Protein AF-A0A7S1JR99-F1 (afdb_monomer_lite)

Secondary structure (DSSP, 8-state):
-HIIIIITTS--EEEEEEEEEPPPP--TT---GGG-SPEEE--GGGG-------------TT-HHHHTTEEEEEEEEEEESSHHHHHH--HHHHHHHHHHHHHTTPPTT----S--SS----------SS-EEEE-TTTS-TTTTSEEEEEEEEETTTTEEEEEEE------BSPPEEEEEEEHHHHS-HHHHHHHHHHHHHTHHHHHHTEEEEE--SS---SS--S-EEEEE-----SSS--THHHHHHHHHHHHHT-TT-EEEEEEE--HHHHHH-TTSSS-------EEEEEEPPPGGG-BPPP---S--SS----------S----PPP----------------PPP----

Sequence (356 aa):
AQKLDRMKLTTPRVPIVATMERPAPHSPASKDASRTSGQLRLTRSSFTHTSSTGEGGVATNDESGSSLLHEEWRGTLINVNTLEEFRSFDRKQLTDTVAAAIANGGAEGAAESDDYSSRRAAGDTAGGGGVRVRGLREMAPCGAGRVLVMLTFIDLKKYRVYYSIAFPVISPNPSYQHIDHQHLDQAMTAQDISAMMRQLKADHTTLKDGLFDVHVGGGNAGGAADGPWLGYVDSSTSAEAMGWGLRNVLFLLASKRRLYGRTIRILAFRDLRKVITHQADNEYRPSYQSSVYTVRFPPADAFTLPPPLSHDSRNGSSSARATCLGGWVRWPVADGHGQAPGHQQHKSTTVQQVNL

Radius of gyration: 22.36 Å; chains: 1; bounding box: 67×49×61 Å

InterPro domains:
  IPR032197 Ubiquitin-like modifier-activating enzyme Atg7, N-terminal [PF16420] (2-114)
  IPR032197 Ubiquitin-like modifier-activating enzyme Atg7, N-terminal [PF16420] (149-329)
  IPR042522 Ubiquitin-like modifier-activating enzyme Atg7, N-terminal, subdomain 1 [G3DSA:3.40.140.70] (1-121)
  IPR042522 Ubiquitin-like modifier-activating enzyme Atg7, N-terminal, subdomain 1 [G3DSA:3.40.140.70] (146-197)
  IPR042523 Ubiquitin-like modifier-activating enzyme Atg7, N-terminal, subdomain 2 [G3DSA:3.40.140.100] (219-281)

Foldseek 3Di:
DCCVPPVPQHFDKAKFKWKWAFQDQDPVPDPCPQRLAIDTDDDPVRRDPPPPPDDDDPDDPPCLLVVLRIAIAIEIETEHADPVCLVPPPPQLVLLVQLVCLLVLHRVNPDPDDDPPPDPDDDPPPDDQAKDKFAPPVQHPQHSLRYKYKYWYQDPVQRDIFMFMFRFFFAAVVGKDWDDKDFPVVVDPPVRVVVVLQNCLVPVVSSNSQWMWMDRGDDDPPDDAPGTAIEGAASDSDLGDGHRSVRSSVSSCCVPVVQAQHKHKYKHQSCSVCSSVVPPPDPDPDRGSIMITIIGHHHPVRGDRQPSDDDDDPDDDDDTGSDRPQDSDDDDDPPPDDDDDDDDDDDPDDDRDDPD

Structure (mmCIF, N/CA/C/O backbone):
data_AF-A0A7S1JR99-F1
#
_entry.id   AF-A0A7S1JR99-F1
#
loop_
_atom_site.group_PDB
_atom_site.id
_atom_site.type_symbol
_atom_site.label_atom_id
_atom_site.label_alt_id
_atom_site.label_comp_id
_atom_site.label_asym_id
_atom_site.label_entity_id
_atom_site.label_seq_id
_atom_site.pdbx_PDB_ins_code
_atom_site.Cartn_x
_atom_site.Cartn_y
_atom_site.Cartn_z
_atom_site.occupancy
_atom_site.B_iso_or_equiv
_atom_site.auth_seq_id
_atom_site.auth_comp_id
_atom_site.auth_asym_id
_atom_site.auth_atom_id
_atom_site.pdbx_PDB_model_num
ATOM 1 N N . ALA A 1 1 ? -24.283 -7.089 17.409 1.00 75.06 1 ALA A N 1
ATOM 2 C CA . ALA A 1 1 ? -23.960 -8.524 17.506 1.00 75.06 1 ALA A CA 1
ATOM 3 C C . ALA A 1 1 ? -22.564 -8.701 18.091 1.00 75.06 1 ALA A C 1
ATOM 5 O O . ALA A 1 1 ? -22.461 -8.625 19.301 1.00 75.06 1 ALA A O 1
ATOM 6 N N . GLN A 1 2 ? -21.480 -8.739 17.299 1.00 82.06 2 GLN A N 1
ATOM 7 C CA . GLN A 1 2 ? -20.135 -9.076 17.812 1.00 82.06 2 GLN A CA 1
ATOM 8 C C . GLN A 1 2 ? -19.684 -8.306 19.067 1.00 82.06 2 GLN A C 1
ATOM 10 O O . GLN A 1 2 ? -19.111 -8.915 19.964 1.00 82.06 2 GLN A O 1
ATOM 15 N N . LYS A 1 3 ? -19.965 -6.998 19.175 1.00 82.50 3 LYS A N 1
ATOM 16 C CA . LYS A 1 3 ? -19.643 -6.237 20.395 1.00 82.50 3 LYS A CA 1
ATOM 17 C C . LYS A 1 3 ? -20.370 -6.765 21.642 1.00 82.50 3 LYS A C 1
ATOM 19 O O . LYS A 1 3 ? -19.743 -6.929 22.680 1.00 82.50 3 LYS A O 1
ATOM 24 N N . LEU A 1 4 ? -21.665 -7.049 21.512 1.00 85.00 4 LEU A N 1
ATOM 25 C CA . LEU A 1 4 ? -22.510 -7.585 22.584 1.00 85.00 4 LEU A CA 1
ATOM 26 C C . LEU A 1 4 ? -22.133 -9.031 22.928 1.00 85.00 4 LEU A C 1
ATOM 28 O O . LEU A 1 4 ? -22.065 -9.381 24.100 1.00 85.00 4 LEU A O 1
ATOM 32 N N . ASP A 1 5 ? -21.840 -9.839 21.909 1.00 82.25 5 ASP A N 1
ATOM 33 C CA . ASP A 1 5 ? -21.660 -11.283 22.077 1.00 82.25 5 ASP A CA 1
ATOM 34 C C . ASP A 1 5 ? -20.224 -11.649 22.482 1.00 82.25 5 ASP A C 1
ATOM 36 O O . ASP A 1 5 ? -20.001 -12.549 23.291 1.00 82.25 5 ASP A O 1
ATOM 40 N N . ARG A 1 6 ? -19.229 -10.966 21.898 1.00 72.00 6 ARG A N 1
ATOM 41 C CA . ARG A 1 6 ? -17.814 -11.375 21.942 1.00 72.00 6 ARG A CA 1
ATOM 42 C C . ARG A 1 6 ? -16.882 -10.345 22.563 1.00 72.00 6 ARG A C 1
ATOM 44 O O . ARG A 1 6 ? -15.926 -10.745 23.214 1.00 72.00 6 ARG A O 1
ATOM 51 N N . MET A 1 7 ? -17.120 -9.046 22.367 1.00 69.06 7 MET A N 1
ATOM 52 C CA . MET A 1 7 ? -16.134 -8.036 22.781 1.00 69.06 7 MET A CA 1
ATOM 53 C C . MET A 1 7 ? -16.218 -7.656 24.268 1.00 69.06 7 MET A C 1
ATOM 55 O O . MET A 1 7 ? -15.222 -7.176 24.801 1.00 69.06 7 MET A O 1
ATOM 59 N N . LYS A 1 8 ? -17.339 -7.960 24.947 1.00 77.25 8 LYS A N 1
ATOM 60 C CA . LYS A 1 8 ? -17.568 -7.778 26.401 1.00 77.25 8 LYS A CA 1
ATOM 61 C C . LYS A 1 8 ? -16.952 -6.464 26.943 1.00 77.25 8 LYS A C 1
ATOM 63 O O . LYS A 1 8 ? -16.985 -5.451 26.258 1.00 77.25 8 LYS A O 1
ATOM 68 N N . LEU A 1 9 ? -16.462 -6.460 28.189 1.00 76.75 9 LEU A N 1
ATOM 69 C CA . LEU A 1 9 ? -15.793 -5.316 28.837 1.00 76.75 9 LEU A CA 1
ATOM 70 C C . LEU A 1 9 ? -14.286 -5.251 28.549 1.00 76.75 9 LEU A C 1
ATOM 72 O O . LEU A 1 9 ? -13.604 -4.341 29.011 1.00 76.75 9 LEU A O 1
ATOM 76 N N . THR A 1 10 ? -13.748 -6.217 27.809 1.00 80.31 10 THR A N 1
ATOM 77 C CA . THR A 1 10 ? -12.364 -6.159 27.335 1.00 80.31 10 THR A CA 1
ATOM 78 C C . THR A 1 10 ? -12.258 -5.191 26.156 1.00 80.31 10 THR A C 1
ATOM 80 O O . THR A 1 10 ? -13.255 -4.921 25.488 1.00 80.31 10 THR A O 1
ATOM 83 N N . THR A 1 11 ? -11.058 -4.690 25.876 1.00 80.88 11 THR A N 1
ATOM 84 C CA . THR A 1 11 ? -10.743 -3.928 24.655 1.00 80.88 11 THR A CA 1
ATOM 85 C C . THR A 1 11 ? -10.031 -4.882 23.683 1.00 80.88 11 THR A C 1
ATOM 87 O O . THR A 1 11 ? -8.801 -4.868 23.603 1.00 80.88 11 THR A O 1
ATOM 90 N N . PRO A 1 12 ? -10.747 -5.818 23.018 1.00 84.12 12 PRO A N 1
ATOM 91 C CA . PRO A 1 12 ? -10.100 -6.837 22.207 1.00 84.12 12 PRO A CA 1
ATOM 92 C C . PRO A 1 12 ? -9.510 -6.230 20.935 1.00 84.12 12 PRO A C 1
ATOM 94 O O . PRO A 1 12 ? -10.086 -5.326 20.323 1.00 84.12 12 PRO A O 1
ATOM 97 N N . ARG A 1 13 ? -8.385 -6.807 20.509 1.00 89.62 13 ARG A N 1
ATOM 98 C CA . ARG A 1 13 ? -7.868 -6.687 19.147 1.00 89.62 13 ARG A CA 1
ATOM 99 C C . ARG A 1 13 ? -8.570 -7.723 18.279 1.00 89.62 13 ARG A C 1
ATOM 101 O O . ARG A 1 13 ? -8.517 -8.914 18.573 1.00 89.62 13 ARG A O 1
ATOM 108 N N . VAL A 1 14 ? -9.248 -7.269 17.236 1.00 90.31 14 VAL A N 1
ATOM 109 C CA . VAL A 1 14 ? -10.033 -8.105 16.328 1.00 90.31 14 VAL A CA 1
ATOM 110 C C . VAL A 1 14 ? -9.417 -7.992 14.939 1.00 90.31 14 VAL A C 1
ATOM 112 O O . VAL A 1 14 ? -9.370 -6.881 14.413 1.00 90.31 14 VAL A O 1
ATOM 115 N N . PRO A 1 15 ? -8.934 -9.086 14.331 1.00 91.31 15 PRO A N 1
ATOM 116 C CA . PRO A 1 15 ? -8.446 -9.025 12.962 1.00 91.31 15 PRO A CA 1
ATOM 117 C C . PRO A 1 15 ? -9.597 -8.650 12.024 1.00 91.31 15 PRO A C 1
ATOM 119 O O . PRO A 1 15 ? -10.741 -9.070 12.228 1.00 91.31 15 PRO A O 1
ATOM 122 N N . ILE A 1 16 ? -9.297 -7.826 11.026 1.00 92.25 16 ILE A N 1
ATOM 123 C CA . ILE A 1 16 ? -10.240 -7.400 9.995 1.00 92.25 16 ILE A CA 1
ATOM 124 C C . ILE A 1 16 ? -9.587 -7.432 8.614 1.00 92.25 16 ILE A C 1
ATOM 126 O O . ILE A 1 16 ? -8.382 -7.215 8.471 1.00 92.25 16 ILE A O 1
ATOM 130 N N . VAL A 1 17 ? -10.406 -7.654 7.584 1.00 92.25 17 VAL A N 1
ATOM 131 C CA . VAL A 1 17 ? -9.998 -7.548 6.175 1.00 92.25 17 VAL A CA 1
ATOM 132 C C . VAL A 1 17 ? -10.870 -6.514 5.479 1.00 92.25 17 VAL A C 1
ATOM 134 O O . VAL A 1 17 ? -12.067 -6.718 5.274 1.00 92.25 17 VAL A O 1
ATOM 137 N N . ALA A 1 18 ? -10.283 -5.382 5.119 1.00 91.44 18 ALA A N 1
ATOM 138 C CA . ALA A 1 18 ? -10.928 -4.406 4.257 1.00 91.44 18 ALA A CA 1
ATOM 139 C C . ALA A 1 18 ? -10.642 -4.724 2.790 1.00 91.44 18 ALA A C 1
ATOM 141 O O . ALA A 1 18 ? -9.639 -5.345 2.447 1.00 91.44 18 ALA A O 1
ATOM 142 N N . THR A 1 19 ? -11.519 -4.252 1.917 1.00 91.00 19 THR A N 1
ATOM 143 C CA . THR A 1 19 ? -11.308 -4.304 0.468 1.00 91.00 19 THR A CA 1
ATOM 144 C C . THR A 1 19 ? -11.172 -2.883 -0.032 1.00 91.00 19 THR A C 1
ATOM 146 O O . THR A 1 19 ? -11.998 -2.043 0.303 1.00 91.00 19 THR A O 1
ATOM 149 N N . MET A 1 20 ? -10.137 -2.577 -0.796 1.00 87.56 20 MET A N 1
ATOM 150 C CA . MET A 1 20 ? -9.992 -1.288 -1.447 1.00 87.56 20 MET A CA 1
ATOM 151 C C . MET A 1 20 ? -10.305 -1.451 -2.924 1.00 87.56 20 MET A C 1
ATOM 153 O O . MET A 1 20 ? -9.653 -2.226 -3.624 1.00 87.56 20 MET A O 1
ATOM 157 N N . GLU A 1 21 ? -11.326 -0.740 -3.390 1.00 85.75 21 GLU A N 1
ATOM 158 C CA . GLU A 1 21 ? -11.618 -0.684 -4.816 1.00 85.75 21 GLU A CA 1
ATOM 159 C C . GLU A 1 21 ? -10.645 0.286 -5.477 1.00 85.75 21 GLU A C 1
ATOM 161 O O . GLU A 1 21 ? -10.506 1.439 -5.054 1.00 85.75 21 GLU A O 1
ATOM 166 N N . ARG A 1 22 ? -9.971 -0.180 -6.528 1.00 77.81 22 ARG A N 1
ATOM 167 C CA . ARG A 1 22 ? -9.072 0.669 -7.299 1.00 77.81 22 ARG A CA 1
ATOM 168 C C . ARG A 1 22 ? -9.885 1.603 -8.196 1.00 77.81 22 ARG A C 1
ATOM 170 O O . ARG A 1 22 ? -10.783 1.140 -8.917 1.00 77.81 22 ARG A O 1
ATOM 177 N N . PRO A 1 23 ? -9.563 2.903 -8.198 1.00 68.50 23 PRO A N 1
ATOM 178 C CA . PRO A 1 23 ? -10.335 3.881 -8.938 1.00 68.50 23 PRO A CA 1
ATOM 179 C C . PRO A 1 23 ? -10.312 3.556 -10.425 1.00 68.50 23 PRO A C 1
ATOM 181 O O . PRO A 1 23 ? -9.353 2.999 -10.967 1.00 68.50 23 PRO A O 1
ATOM 184 N N . ALA A 1 24 ? -11.412 3.886 -11.092 1.00 67.38 24 ALA A N 1
ATOM 185 C CA . ALA A 1 24 ? -11.420 3.876 -12.539 1.00 67.38 24 ALA A CA 1
ATOM 186 C C . ALA A 1 24 ? -10.428 4.924 -13.047 1.00 67.38 24 ALA A C 1
ATOM 188 O O . ALA A 1 24 ? -10.372 6.014 -12.467 1.00 67.38 24 ALA A O 1
ATOM 189 N N . PRO A 1 25 ? -9.679 4.642 -14.129 1.00 62.88 25 PRO A N 1
ATOM 190 C CA . PRO A 1 25 ? -8.955 5.694 -14.808 1.00 62.88 25 PRO A CA 1
ATOM 191 C C . PRO A 1 25 ? -9.953 6.803 -15.129 1.00 62.88 25 PRO A C 1
ATOM 193 O O . PRO A 1 25 ? -11.077 6.520 -15.558 1.00 62.88 25 PRO A O 1
ATOM 196 N N . HIS A 1 26 ? -9.578 8.049 -14.840 1.00 62.47 26 HIS A N 1
ATOM 197 C CA . HIS A 1 26 ? -10.451 9.186 -15.079 1.00 62.47 26 HIS A CA 1
ATOM 198 C C . HIS A 1 26 ? -10.883 9.168 -16.539 1.00 62.47 26 HIS A C 1
ATOM 200 O O . HIS A 1 26 ? -10.057 9.303 -17.441 1.00 62.47 26 HIS A O 1
ATOM 206 N N . SER A 1 27 ? -12.184 8.995 -16.769 1.00 56.25 27 SER A N 1
ATOM 207 C CA . SER A 1 27 ? -12.745 9.422 -18.036 1.00 56.25 27 SER A CA 1
ATOM 208 C C . SER A 1 27 ? -12.662 10.947 -18.024 1.00 56.25 27 SER A C 1
ATOM 210 O O . SER A 1 27 ? -13.251 11.556 -17.124 1.00 56.25 27 SER A O 1
ATOM 212 N N . PRO A 1 28 ? -11.961 11.584 -18.977 1.00 55.94 28 PRO A N 1
ATOM 213 C CA . PRO A 1 28 ? -11.869 13.043 -19.041 1.00 55.94 28 PRO A CA 1
ATOM 214 C C . PRO A 1 28 ? -13.247 13.723 -19.165 1.00 55.94 28 PRO A C 1
ATOM 216 O O . PRO A 1 28 ? -13.360 14.926 -18.958 1.00 55.94 28 PRO A O 1
ATOM 219 N N . ALA A 1 29 ? -14.309 12.960 -19.454 1.00 53.38 29 ALA A N 1
ATOM 220 C CA . ALA A 1 29 ? -15.687 13.436 -19.524 1.00 53.38 29 ALA A CA 1
ATOM 221 C C . ALA A 1 29 ? -16.411 13.537 -18.161 1.00 53.38 29 ALA A C 1
ATOM 223 O O . ALA A 1 29 ? -17.489 14.127 -18.089 1.00 53.38 29 ALA A O 1
ATOM 224 N N . SER A 1 30 ? -15.864 12.975 -17.077 1.00 54.59 30 SER A N 1
ATOM 225 C CA . SER A 1 30 ? -16.506 13.007 -15.756 1.00 54.59 30 SER A CA 1
ATOM 226 C C . SER A 1 30 ? -16.143 14.287 -15.005 1.00 54.59 30 SER A C 1
ATOM 228 O O . SER A 1 30 ? -15.060 14.389 -14.436 1.00 54.59 30 SER A O 1
ATOM 230 N N . LYS A 1 31 ? -17.073 15.249 -14.947 1.00 57.81 31 LYS A N 1
ATOM 231 C CA . LYS A 1 31 ? -16.938 16.470 -14.126 1.00 57.81 31 LYS A CA 1
ATOM 232 C C . LYS A 1 31 ? -16.938 16.199 -12.611 1.00 57.81 31 LYS A C 1
ATOM 234 O O . LYS A 1 31 ? -16.586 17.090 -11.841 1.00 57.81 31 LYS A O 1
ATOM 239 N N . ASP A 1 32 ? -17.272 14.981 -12.181 1.00 55.03 32 ASP A N 1
ATOM 240 C CA . ASP A 1 32 ? -17.221 14.575 -10.775 1.00 55.03 32 ASP A CA 1
ATOM 241 C C . ASP A 1 32 ? -15.792 14.192 -10.363 1.00 55.03 32 ASP A C 1
ATOM 243 O O . ASP A 1 32 ? -15.418 13.019 -10.293 1.00 55.03 32 ASP A O 1
ATOM 247 N N . ALA A 1 33 ? -14.987 15.207 -10.042 1.00 52.03 33 ALA A N 1
ATOM 248 C CA . ALA A 1 33 ? -13.646 15.064 -9.467 1.00 52.03 33 ALA A CA 1
ATOM 249 C C . ALA A 1 33 ? -13.637 14.457 -8.039 1.00 52.03 33 ALA A C 1
ATOM 251 O O . ALA A 1 33 ? -12.582 14.326 -7.423 1.00 52.03 33 ALA A O 1
ATOM 252 N N . SER A 1 34 ? -14.798 14.072 -7.497 1.00 52.78 34 SER A N 1
ATOM 253 C CA . SER A 1 34 ? -14.965 13.503 -6.150 1.00 52.78 34 SER A CA 1
ATOM 254 C C . SER A 1 34 ? -14.907 11.967 -6.094 1.00 52.78 34 SER A C 1
ATOM 256 O O . SER A 1 34 ? -15.109 11.357 -5.046 1.00 52.78 34 SER A O 1
ATOM 258 N N . ARG A 1 35 ? -14.650 11.285 -7.217 1.00 53.56 35 ARG A N 1
ATOM 259 C CA . ARG A 1 35 ? -14.480 9.813 -7.245 1.00 53.56 35 ARG A CA 1
ATOM 260 C C . ARG A 1 35 ? -13.081 9.402 -7.681 1.00 53.56 35 ARG A C 1
ATOM 262 O O . ARG A 1 35 ? -12.896 8.346 -8.281 1.00 53.56 35 ARG A O 1
ATOM 269 N N . THR A 1 36 ? -12.103 10.263 -7.423 1.00 58.81 36 THR A N 1
ATOM 270 C CA . THR A 1 36 ? -10.751 10.092 -7.945 1.00 58.81 36 THR A CA 1
ATOM 271 C C . THR A 1 36 ? -9.835 9.266 -7.061 1.00 58.81 36 THR A C 1
ATOM 273 O O . THR A 1 36 ? -8.773 8.917 -7.551 1.00 58.81 36 THR A O 1
ATOM 276 N N . SER A 1 37 ? -10.219 8.922 -5.824 1.00 64.56 37 SER A N 1
ATOM 277 C CA . SER A 1 37 ? -9.435 8.077 -4.909 1.00 64.56 37 SER A CA 1
ATOM 278 C C . SER A 1 37 ? -10.028 6.671 -4.762 1.00 64.56 37 SER A C 1
ATOM 280 O O . SER A 1 37 ? -11.244 6.476 -4.855 1.00 64.56 37 SER A O 1
ATOM 282 N N . GLY A 1 38 ? -9.163 5.675 -4.543 1.00 73.69 38 GLY A N 1
ATOM 283 C CA . GLY A 1 38 ? -9.602 4.322 -4.205 1.00 73.69 38 GLY A CA 1
ATOM 284 C C . GLY A 1 38 ? -10.392 4.333 -2.897 1.00 73.69 38 GLY A C 1
ATOM 285 O O . GLY A 1 38 ? -10.045 5.058 -1.966 1.00 73.69 38 GLY A O 1
ATOM 286 N N . GLN A 1 39 ? -11.477 3.562 -2.822 1.00 83.00 39 GLN A N 1
ATOM 287 C CA . GLN A 1 39 ? -12.327 3.535 -1.630 1.00 83.00 39 GLN A CA 1
ATOM 288 C C . GLN A 1 39 ? -12.033 2.297 -0.797 1.00 83.00 39 GLN A C 1
ATOM 290 O O . GLN A 1 39 ? -12.269 1.173 -1.241 1.00 83.00 39 GLN A O 1
ATOM 295 N N . LEU A 1 40 ? -11.568 2.508 0.435 1.00 86.69 40 LEU A N 1
ATOM 296 C CA . LEU A 1 40 ? -11.490 1.451 1.434 1.00 86.69 40 LEU A CA 1
ATOM 297 C C . LEU A 1 40 ? -12.907 1.108 1.920 1.00 86.69 40 LEU A C 1
ATOM 299 O O . LEU A 1 40 ? -13.605 1.939 2.500 1.00 86.69 40 LEU A O 1
ATOM 303 N N . ARG A 1 41 ? -13.328 -0.133 1.697 1.00 90.81 41 ARG A N 1
ATOM 304 C CA . ARG A 1 41 ? -14.636 -0.670 2.063 1.00 90.81 41 ARG A CA 1
ATOM 305 C C . ARG A 1 41 ? -14.481 -1.714 3.158 1.00 90.81 41 ARG A C 1
ATOM 307 O O . ARG A 1 41 ? -13.832 -2.748 2.982 1.00 90.81 41 ARG A O 1
ATOM 314 N N . LEU A 1 42 ? -15.144 -1.443 4.275 1.00 89.50 42 LEU A N 1
ATOM 315 C CA . LEU A 1 42 ? -15.400 -2.398 5.343 1.00 89.50 42 LEU A CA 1
ATOM 316 C C . LEU A 1 42 ? -16.863 -2.825 5.246 1.00 89.50 42 LEU A C 1
ATOM 318 O O . LEU A 1 42 ? -17.762 -1.985 5.265 1.00 89.50 42 LEU A O 1
ATOM 322 N N . THR A 1 43 ? -17.107 -4.124 5.124 1.00 90.94 43 THR A N 1
ATOM 323 C CA . THR A 1 43 ? -18.463 -4.689 5.080 1.00 90.94 43 THR A CA 1
ATOM 324 C C . THR A 1 43 ? -18.634 -5.714 6.195 1.00 90.94 43 THR A C 1
ATOM 326 O O . THR A 1 43 ? -17.730 -5.923 6.998 1.00 90.94 43 THR A O 1
ATOM 329 N N . ARG A 1 44 ? -19.785 -6.390 6.267 1.00 89.31 44 ARG A N 1
ATOM 330 C CA . ARG A 1 44 ? -19.995 -7.462 7.248 1.00 89.31 44 ARG A CA 1
ATOM 331 C C . ARG A 1 44 ? -18.933 -8.567 7.143 1.00 89.31 44 ARG A C 1
ATOM 333 O O . ARG A 1 44 ? -18.517 -9.070 8.183 1.00 89.31 44 ARG A O 1
ATOM 340 N N . SER A 1 45 ? -18.484 -8.910 5.931 1.00 89.62 45 SER A N 1
ATOM 341 C CA . SER A 1 45 ? -17.470 -9.954 5.725 1.00 89.62 45 SER A CA 1
ATOM 342 C C . SER A 1 45 ? -16.092 -9.558 6.258 1.00 89.62 45 SER A C 1
ATOM 344 O O . SER A 1 45 ? -15.316 -10.427 6.644 1.00 89.62 45 SER A O 1
ATOM 346 N N . SER A 1 46 ? -15.819 -8.255 6.395 1.00 91.25 46 SER A N 1
ATOM 347 C CA . SER A 1 46 ? -14.559 -7.742 6.944 1.00 91.25 46 SER A CA 1
ATOM 348 C C . SER A 1 46 ? -14.301 -8.148 8.393 1.00 91.25 46 SER A C 1
ATOM 350 O O . SER A 1 46 ? -13.166 -8.062 8.844 1.00 91.25 46 SER A O 1
ATOM 352 N N . PHE A 1 47 ? -15.337 -8.574 9.120 1.00 88.31 47 PHE A N 1
ATOM 353 C CA . PHE A 1 47 ? -15.282 -8.921 10.545 1.00 88.31 47 PHE A CA 1
ATOM 354 C C . PHE A 1 47 ? -15.509 -10.411 10.808 1.00 88.31 47 PHE A C 1
ATOM 356 O O . PHE A 1 47 ? -15.524 -10.849 11.961 1.00 88.31 47 PHE A O 1
ATOM 363 N N . THR A 1 48 ? -15.761 -11.200 9.767 1.00 82.31 48 THR A N 1
ATOM 364 C CA . THR A 1 48 ? -16.004 -12.636 9.882 1.00 82.31 48 THR A CA 1
ATOM 365 C C . THR A 1 48 ? -14.754 -13.378 9.448 1.00 82.31 48 THR A C 1
ATOM 367 O O . THR A 1 48 ? -14.692 -13.915 8.349 1.00 82.31 48 THR A O 1
ATOM 370 N N . HIS A 1 49 ? -13.754 -13.439 10.326 1.00 64.81 49 HIS A N 1
ATOM 371 C CA . HIS A 1 49 ? -12.742 -14.484 10.223 1.00 64.81 49 HIS A CA 1
ATOM 372 C C . HIS A 1 49 ? -13.371 -15.788 10.711 1.00 64.81 49 HIS A C 1
ATOM 374 O O . HIS A 1 49 ? -13.203 -16.190 11.859 1.00 64.81 49 HIS A O 1
ATOM 380 N N . THR A 1 50 ? -14.169 -16.433 9.864 1.00 46.69 50 THR A N 1
ATOM 381 C CA . THR A 1 50 ? -14.306 -17.879 9.984 1.00 46.69 50 THR A CA 1
ATOM 382 C C . THR A 1 50 ? -13.059 -18.448 9.342 1.00 46.69 50 THR A C 1
ATOM 384 O O . THR A 1 50 ? -12.881 -18.364 8.130 1.00 46.69 50 THR A O 1
ATOM 387 N N . SER A 1 51 ? -12.167 -18.980 10.168 1.00 45.03 51 SER A N 1
ATOM 388 C CA . SER A 1 51 ? -11.128 -19.924 9.772 1.00 45.03 51 SER A CA 1
ATOM 389 C C . SER A 1 51 ? -11.784 -21.199 9.225 1.00 45.03 51 SER A C 1
ATOM 391 O O . SER A 1 51 ? -11.675 -22.264 9.818 1.00 45.03 51 SER A O 1
ATOM 393 N N . SER A 1 52 ? -12.548 -21.091 8.138 1.00 42.06 52 SER A N 1
ATOM 394 C CA . SER A 1 52 ? -12.966 -22.238 7.344 1.00 42.06 52 SER A CA 1
ATOM 395 C C . SER A 1 52 ? -11.834 -22.534 6.370 1.00 42.06 52 SER A C 1
ATOM 397 O O . SER A 1 52 ? -11.908 -22.254 5.173 1.00 42.06 52 SER A O 1
ATOM 399 N N . THR A 1 53 ? -10.736 -23.041 6.917 1.00 43.56 53 THR A N 1
ATOM 400 C CA . THR A 1 53 ? -9.826 -23.907 6.182 1.00 43.56 53 THR A CA 1
ATOM 401 C C . THR A 1 53 ? -10.644 -25.129 5.772 1.00 43.56 53 THR A C 1
ATOM 403 O O . THR A 1 53 ? -10.938 -25.982 6.597 1.00 43.56 53 THR A O 1
ATOM 406 N N . GLY A 1 54 ? -11.063 -25.171 4.507 1.00 44.53 54 GLY A N 1
ATOM 407 C CA . GLY A 1 54 ? -11.662 -26.350 3.886 1.00 44.53 54 GLY A CA 1
ATOM 408 C C . GLY A 1 54 ? -13.153 -26.542 4.158 1.00 44.53 54 GLY A C 1
ATOM 409 O O . GLY A 1 54 ? -13.534 -27.074 5.185 1.00 44.53 54 GLY A O 1
ATOM 410 N N . GLU A 1 55 ? -13.983 -26.168 3.184 1.00 35.88 55 GLU A N 1
ATOM 411 C CA . GLU A 1 55 ? -14.995 -27.073 2.618 1.00 35.88 55 GLU A CA 1
ATOM 412 C C . GLU A 1 55 ? -15.595 -26.442 1.347 1.00 35.88 55 GLU A C 1
ATOM 414 O O . GLU A 1 55 ? -16.457 -25.571 1.388 1.00 35.88 55 GLU A O 1
ATOM 419 N N . GLY A 1 56 ? -15.058 -26.850 0.193 1.00 38.34 56 GLY A N 1
ATOM 420 C CA . GLY A 1 56 ? -15.840 -27.194 -1.003 1.00 38.34 56 GLY A CA 1
ATOM 421 C C . GLY A 1 56 ? -16.838 -26.201 -1.612 1.00 38.34 56 GLY A C 1
ATOM 422 O O . GLY A 1 56 ? -17.748 -26.652 -2.302 1.00 38.34 56 GLY A O 1
ATOM 423 N N . GLY A 1 57 ? -16.706 -24.889 -1.418 1.00 36.94 57 GLY A N 1
ATOM 424 C CA . GLY A 1 57 ? -17.491 -23.917 -2.183 1.00 36.94 57 GLY A CA 1
ATOM 425 C C . GLY A 1 57 ? -17.121 -23.981 -3.667 1.00 36.94 57 GLY A C 1
ATOM 426 O O . GLY A 1 57 ? -16.021 -23.581 -4.040 1.00 36.94 57 GLY A O 1
ATOM 427 N N . VAL A 1 58 ? -18.022 -24.506 -4.503 1.00 39.75 58 VAL A N 1
ATOM 428 C CA . VAL A 1 58 ? -17.882 -24.573 -5.966 1.00 39.75 58 VAL A CA 1
ATOM 429 C C . VAL A 1 58 ? -17.632 -23.163 -6.503 1.00 39.75 58 VAL A C 1
ATOM 431 O O . VAL A 1 58 ? -18.547 -22.346 -6.576 1.00 39.75 58 VAL A O 1
ATOM 434 N N . ALA A 1 59 ? -16.379 -22.870 -6.850 1.00 40.56 59 ALA A N 1
ATOM 435 C CA . ALA A 1 59 ? -16.004 -21.625 -7.497 1.00 40.56 59 ALA A CA 1
ATOM 436 C C . ALA A 1 59 ? -16.679 -21.574 -8.872 1.00 40.56 59 ALA A C 1
ATOM 438 O O . ALA A 1 59 ? -16.348 -22.342 -9.775 1.00 40.56 59 ALA A O 1
ATOM 439 N N . THR A 1 60 ? -17.655 -20.688 -9.037 1.00 41.97 60 THR A N 1
ATOM 440 C CA . THR A 1 60 ? -18.183 -20.364 -10.360 1.00 41.97 60 THR A CA 1
ATOM 441 C C . THR A 1 60 ? -17.089 -19.633 -11.137 1.00 41.97 60 THR A C 1
ATOM 443 O O . THR A 1 60 ? -16.590 -18.605 -10.684 1.00 41.97 60 THR A O 1
ATOM 446 N N . ASN A 1 61 ? -16.703 -20.171 -12.296 1.00 45.41 61 ASN A N 1
ATOM 447 C CA . ASN A 1 61 ? -15.516 -19.791 -13.081 1.00 45.41 61 ASN A CA 1
ATOM 448 C C . ASN A 1 61 ? -15.460 -18.330 -13.602 1.00 45.41 61 ASN A C 1
ATOM 450 O O . ASN A 1 61 ? -14.502 -17.982 -14.289 1.00 45.41 61 ASN A O 1
ATOM 454 N N . ASP A 1 62 ? -16.418 -17.463 -13.262 1.00 45.41 62 ASP A N 1
ATOM 455 C CA . ASP A 1 62 ? -16.531 -16.090 -13.787 1.00 45.41 62 ASP A CA 1
ATOM 456 C C . ASP A 1 62 ? -15.957 -14.982 -12.870 1.00 45.41 62 ASP A C 1
ATOM 458 O O . ASP A 1 62 ? -15.920 -13.812 -13.246 1.00 45.41 62 ASP A O 1
ATOM 462 N N . GLU A 1 63 ? -15.450 -15.302 -11.672 1.00 51.31 63 GLU A N 1
ATOM 463 C CA . GLU A 1 63 ? -14.993 -14.279 -10.704 1.00 51.31 63 GLU A CA 1
ATOM 464 C C . GLU A 1 63 ? -13.539 -13.788 -10.879 1.00 51.31 63 GLU A C 1
ATOM 466 O O . GLU A 1 63 ? -13.106 -12.848 -10.203 1.00 51.31 63 GLU A O 1
ATOM 471 N N . SER A 1 64 ? -12.762 -14.375 -11.794 1.00 57.09 64 SER A N 1
ATOM 472 C CA . SER A 1 64 ? -11.310 -14.136 -11.870 1.00 57.09 64 SER A CA 1
ATOM 473 C C . SER A 1 64 ? -10.930 -12.688 -12.231 1.00 57.09 64 SER A C 1
ATOM 475 O O . SER A 1 64 ? -9.922 -12.174 -11.742 1.00 57.09 64 SER A O 1
ATOM 477 N N . GLY A 1 65 ? -11.751 -11.990 -13.023 1.00 57.69 65 GLY A N 1
ATOM 478 C CA . GLY A 1 65 ? -11.479 -10.611 -13.448 1.00 57.69 65 GLY A CA 1
ATOM 479 C C . GLY A 1 65 ? -11.821 -9.539 -12.406 1.00 57.69 65 GLY A C 1
ATOM 480 O O . GLY A 1 65 ? -11.087 -8.560 -12.263 1.00 57.69 65 GLY A O 1
ATOM 481 N N . SER A 1 66 ? -12.911 -9.719 -11.650 1.00 63.34 66 SER A N 1
ATOM 482 C CA . SER A 1 66 ? -13.374 -8.741 -10.647 1.00 63.34 66 SER A CA 1
ATOM 483 C C . SER A 1 66 ? -12.447 -8.689 -9.429 1.00 63.34 66 SER A C 1
ATOM 485 O O . SER A 1 66 ? -12.184 -7.615 -8.877 1.00 63.34 66 SER A O 1
ATOM 487 N N . SER A 1 67 ? -11.884 -9.840 -9.045 1.00 74.62 67 SER A N 1
ATOM 488 C CA . SER A 1 67 ? -10.989 -9.943 -7.891 1.00 74.62 67 SER A CA 1
ATOM 489 C C . SER A 1 67 ? -9.734 -9.071 -8.031 1.00 74.62 67 SER A C 1
ATOM 491 O O . SER A 1 67 ? -9.302 -8.483 -7.047 1.00 74.62 67 SER A O 1
ATOM 493 N N . LEU A 1 68 ? -9.190 -8.889 -9.241 1.00 75.44 68 LEU A N 1
ATOM 494 C CA . LEU A 1 68 ? -7.971 -8.093 -9.463 1.00 75.44 68 LEU A CA 1
ATOM 495 C C . LEU A 1 68 ? -8.158 -6.581 -9.257 1.00 75.44 68 LEU A C 1
ATOM 497 O O . LEU A 1 68 ? -7.187 -5.860 -9.012 1.00 75.44 68 LEU A O 1
ATOM 501 N N . LEU A 1 69 ? -9.393 -6.086 -9.361 1.00 81.31 69 LEU A N 1
ATOM 502 C CA . LEU A 1 69 ? -9.715 -4.675 -9.118 1.00 81.31 69 LEU A CA 1
ATOM 503 C C . LEU A 1 69 ? -9.878 -4.349 -7.633 1.00 81.31 69 LEU A C 1
ATOM 505 O O . LEU A 1 69 ? -9.887 -3.172 -7.265 1.00 81.31 69 LEU A O 1
ATOM 509 N N . HIS A 1 70 ? -9.975 -5.383 -6.800 1.00 85.00 70 HIS A N 1
ATOM 510 C CA . HIS A 1 70 ? -10.121 -5.267 -5.363 1.00 85.00 70 HIS A CA 1
ATOM 511 C C . HIS A 1 70 ? -8.809 -5.650 -4.687 1.00 85.00 70 HIS A C 1
ATOM 513 O O . HIS A 1 70 ? -8.230 -6.706 -4.920 1.00 85.00 70 HIS A O 1
ATOM 519 N N . GLU A 1 71 ? -8.318 -4.762 -3.839 1.00 85.88 71 GLU A N 1
ATOM 520 C CA . GLU A 1 71 ? -7.122 -4.993 -3.048 1.00 85.88 71 GLU A CA 1
ATOM 521 C C . GLU A 1 71 ? -7.526 -5.330 -1.617 1.00 85.88 71 GLU A C 1
ATOM 523 O O . GLU A 1 71 ? -8.249 -4.569 -0.979 1.00 85.88 71 GLU A O 1
ATOM 528 N N . GLU A 1 72 ? -7.074 -6.465 -1.095 1.00 88.12 72 GLU A N 1
ATOM 529 C CA . GLU A 1 72 ? -7.313 -6.812 0.305 1.00 88.12 72 GLU A CA 1
ATOM 530 C C . GLU A 1 72 ? -6.313 -6.102 1.216 1.00 88.12 72 GLU A C 1
ATOM 532 O O . GLU A 1 72 ? -5.099 -6.182 1.018 1.00 88.12 72 GLU A O 1
ATOM 537 N N . TRP A 1 73 ? -6.839 -5.437 2.240 1.00 89.62 73 TRP A N 1
ATOM 538 C CA . TRP A 1 73 ? -6.078 -4.783 3.293 1.00 89.62 73 TRP A CA 1
ATOM 539 C C . TRP A 1 73 ? -6.343 -5.486 4.610 1.00 89.62 73 TRP A C 1
ATOM 541 O O . TRP A 1 73 ? -7.474 -5.517 5.099 1.00 89.62 73 TRP A O 1
ATOM 551 N N . ARG A 1 74 ? -5.289 -6.048 5.192 1.00 89.69 74 ARG A N 1
ATOM 552 C CA . ARG A 1 74 ? -5.369 -6.732 6.481 1.00 89.69 74 ARG A CA 1
ATOM 553 C C . ARG A 1 74 ? -5.111 -5.732 7.590 1.00 89.69 74 ARG A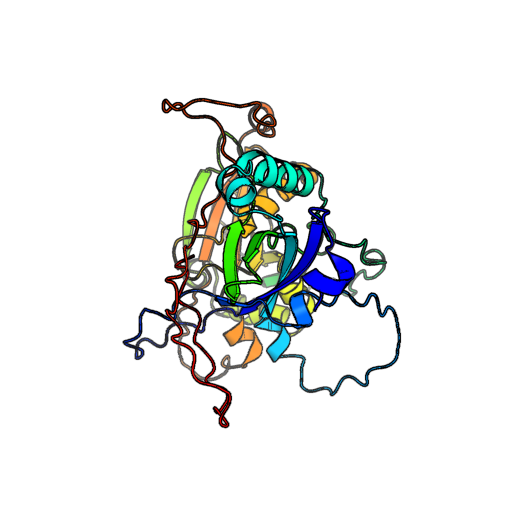 C 1
ATOM 555 O O . ARG A 1 74 ? -4.305 -4.815 7.444 1.00 89.69 74 ARG A O 1
ATOM 562 N N . GLY A 1 75 ? -5.800 -5.898 8.704 1.00 90.88 75 GLY A N 1
ATOM 563 C CA . GLY A 1 75 ? -5.615 -4.995 9.817 1.00 90.88 75 GLY A CA 1
ATOM 564 C C . GLY A 1 75 ? -6.192 -5.483 11.119 1.00 90.88 75 GLY A C 1
ATOM 565 O O . GLY A 1 75 ? -6.771 -6.564 11.214 1.00 90.88 75 GLY A O 1
ATOM 566 N N . THR A 1 76 ? -6.060 -4.620 12.115 1.00 91.31 76 THR A N 1
ATOM 567 C CA . THR A 1 76 ? -6.555 -4.865 13.465 1.00 91.31 76 THR A CA 1
ATOM 568 C C . THR A 1 76 ? -7.555 -3.787 13.840 1.00 91.31 76 THR A C 1
ATOM 570 O O . THR A 1 76 ? -7.274 -2.593 13.743 1.00 91.31 76 THR A O 1
ATOM 573 N N . LEU A 1 77 ? -8.720 -4.208 14.315 1.00 92.94 77 LEU A N 1
ATOM 574 C CA . LEU A 1 77 ? -9.702 -3.356 14.954 1.00 92.94 77 LEU A CA 1
ATOM 575 C C . LEU A 1 77 ? -9.565 -3.425 16.470 1.00 92.94 77 LEU A C 1
ATOM 577 O O . LEU A 1 77 ? -9.519 -4.499 17.060 1.00 92.94 77 LEU A O 1
ATOM 581 N N . ILE A 1 78 ? -9.561 -2.262 17.100 1.00 93.69 78 ILE A N 1
ATOM 582 C CA . ILE A 1 78 ? -9.586 -2.084 18.543 1.00 93.69 78 ILE A CA 1
ATOM 583 C C . ILE A 1 78 ? -10.881 -1.352 18.867 1.00 93.69 78 ILE A C 1
ATOM 585 O O . ILE A 1 78 ? -11.068 -0.206 18.459 1.00 93.69 78 ILE A O 1
ATOM 589 N N . ASN A 1 79 ? -11.798 -2.009 19.576 1.00 93.25 79 ASN A N 1
ATOM 590 C CA . ASN A 1 79 ? -12.986 -1.344 20.109 1.00 93.25 79 ASN A CA 1
ATOM 591 C C . ASN A 1 79 ? -12.787 -1.056 21.595 1.00 93.25 79 ASN A C 1
ATOM 593 O O . ASN A 1 79 ? -12.737 -1.990 22.393 1.00 93.25 79 ASN A O 1
ATOM 597 N N . VAL A 1 80 ? -12.776 0.224 21.953 1.00 94.56 80 VAL A N 1
ATOM 598 C CA . VAL A 1 80 ? -12.781 0.682 23.345 1.00 94.56 80 VAL A CA 1
ATOM 599 C C . VAL A 1 80 ? -14.208 0.795 23.885 1.00 94.56 80 VAL A C 1
ATOM 601 O O . VAL A 1 80 ? -15.199 0.771 23.133 1.00 94.56 80 VAL A O 1
ATOM 604 N N . ASN A 1 81 ? -14.332 0.890 25.208 1.00 93.25 81 ASN A N 1
ATOM 605 C CA . ASN A 1 81 ? -15.630 0.795 25.878 1.00 93.25 81 ASN A CA 1
ATOM 606 C C . ASN A 1 81 ? -16.227 2.141 26.266 1.00 93.25 81 ASN A C 1
ATOM 608 O O . ASN A 1 81 ? -17.448 2.233 26.397 1.00 93.25 81 ASN A O 1
ATOM 612 N N . THR A 1 82 ? -15.405 3.183 26.384 1.00 94.06 82 THR A N 1
ATOM 613 C CA . THR A 1 82 ? -15.859 4.534 26.725 1.00 94.06 82 THR A CA 1
ATOM 614 C C . THR A 1 82 ? -15.409 5.558 25.689 1.00 94.06 82 THR A C 1
ATOM 616 O O . THR A 1 82 ? -14.446 5.360 24.941 1.00 94.06 82 THR A O 1
ATOM 619 N N . LEU A 1 83 ? -16.130 6.679 25.631 1.00 91.81 83 LEU A N 1
ATOM 620 C CA . LEU A 1 83 ? -15.770 7.790 24.754 1.00 91.81 83 LEU A CA 1
ATOM 621 C C . LEU A 1 83 ? -14.485 8.472 25.238 1.00 91.81 83 LEU A C 1
ATOM 623 O O . LEU A 1 83 ? -13.705 8.983 24.436 1.00 91.81 83 LEU A O 1
ATOM 627 N N . GLU A 1 84 ? -14.277 8.480 26.549 1.00 94.50 84 GLU A N 1
ATOM 628 C CA . GLU A 1 84 ? -13.106 9.023 27.221 1.00 94.50 84 GLU A CA 1
ATOM 629 C C . GLU A 1 84 ? -11.859 8.234 26.819 1.00 94.50 84 GLU A C 1
ATOM 631 O O . GLU A 1 84 ? -10.909 8.843 26.332 1.00 94.50 84 GLU A O 1
ATOM 636 N N . GLU A 1 85 ? -11.908 6.897 26.897 1.00 95.06 85 GLU A N 1
ATOM 637 C CA . GLU A 1 85 ? -10.833 6.003 26.444 1.00 95.06 85 GLU A CA 1
ATOM 638 C C . GLU A 1 85 ? -10.548 6.203 24.952 1.00 95.06 85 GLU A C 1
ATOM 640 O O . GLU A 1 85 ? -9.395 6.332 24.556 1.00 95.06 85 GLU A O 1
ATOM 645 N N . PHE A 1 86 ? -11.583 6.332 24.112 1.00 92.25 86 PHE A N 1
ATOM 646 C CA . PHE A 1 86 ? -11.393 6.607 22.682 1.00 92.25 86 PHE A CA 1
ATOM 647 C C . PHE A 1 86 ? -10.639 7.915 22.448 1.00 92.25 86 PHE A C 1
ATOM 649 O O . PHE A 1 86 ? -9.790 8.000 21.562 1.00 92.25 86 PHE A O 1
ATOM 656 N N . ARG A 1 87 ? -10.955 8.962 23.214 1.00 91.44 87 ARG A N 1
ATOM 657 C CA . ARG A 1 87 ? -10.318 10.277 23.082 1.00 91.44 87 ARG A CA 1
ATOM 658 C C . ARG A 1 87 ? -8.878 10.253 23.577 1.00 91.44 87 ARG A C 1
ATOM 660 O O . ARG A 1 87 ? -8.020 10.755 22.856 1.00 91.44 87 ARG A O 1
ATOM 667 N N . SER A 1 88 ? -8.610 9.648 24.731 1.00 94.19 88 SER A N 1
ATOM 668 C CA . SER A 1 88 ? -7.275 9.593 25.340 1.00 94.19 88 SER A CA 1
ATOM 669 C C . SER A 1 88 ? -6.372 8.486 24.793 1.00 94.19 88 SER A C 1
ATOM 671 O O . SER A 1 88 ? -5.195 8.467 25.138 1.00 94.19 88 SER A O 1
ATOM 673 N N . PHE A 1 89 ? -6.887 7.591 23.942 1.00 93.19 89 PHE A N 1
ATOM 674 C CA . PHE A 1 89 ? -6.124 6.472 23.391 1.00 93.19 89 PHE A CA 1
ATOM 675 C C . PHE A 1 89 ? -4.796 6.923 22.762 1.00 93.19 89 PHE A C 1
ATOM 677 O O . PHE A 1 89 ? -4.782 7.833 21.918 1.00 93.19 89 PHE A O 1
ATOM 684 N N . ASP A 1 90 ? -3.698 6.244 23.111 1.00 94.25 90 ASP A N 1
ATOM 685 C CA . ASP A 1 90 ? -2.378 6.491 22.527 1.00 94.25 90 ASP A CA 1
ATOM 686 C C . ASP A 1 90 ? -2.279 5.880 21.122 1.00 94.25 90 ASP A C 1
ATOM 688 O O . ASP A 1 90 ? -1.838 4.756 20.871 1.00 94.25 90 ASP A O 1
ATOM 692 N N . ARG A 1 91 ? -2.742 6.672 20.162 1.00 88.69 91 ARG A N 1
ATOM 693 C CA . ARG A 1 91 ? -2.755 6.337 18.735 1.00 88.69 91 ARG A CA 1
ATOM 694 C C . ARG A 1 91 ? -1.350 6.209 18.169 1.00 88.69 91 ARG A C 1
ATOM 696 O O . ARG A 1 91 ? -1.147 5.485 17.193 1.00 88.69 91 ARG A O 1
ATOM 703 N N . LYS A 1 92 ? -0.403 6.945 18.752 1.00 87.50 92 LYS A N 1
ATOM 704 C CA . LYS A 1 92 ? 0.975 6.969 18.296 1.00 87.50 92 LYS A CA 1
ATOM 705 C C . LYS A 1 92 ? 1.640 5.651 18.660 1.00 87.50 92 LYS A C 1
ATOM 707 O O . LYS A 1 92 ? 2.122 4.976 17.759 1.00 87.50 92 LYS A O 1
ATOM 712 N N . GLN A 1 93 ? 1.552 5.238 19.924 1.00 89.38 93 GLN A N 1
ATOM 713 C CA . GLN A 1 93 ? 2.056 3.941 20.370 1.00 89.38 93 GLN A CA 1
ATOM 714 C C . GLN A 1 93 ? 1.446 2.789 19.566 1.00 89.38 93 GLN A C 1
ATOM 716 O O . GLN A 1 93 ? 2.159 1.867 19.175 1.00 89.38 93 GLN A O 1
ATOM 721 N N . LEU A 1 94 ? 0.146 2.845 19.261 1.00 88.38 94 LEU A N 1
ATOM 722 C CA . LEU A 1 94 ? -0.502 1.840 18.418 1.00 88.38 94 LEU A CA 1
ATOM 723 C C . LEU A 1 94 ? 0.083 1.797 16.999 1.00 88.38 94 LEU A C 1
ATOM 725 O O . LEU A 1 94 ? 0.412 0.722 16.503 1.00 88.38 94 LEU A O 1
ATOM 729 N N . THR A 1 95 ? 0.242 2.955 16.359 1.00 86.44 95 THR A N 1
ATOM 730 C CA . THR A 1 95 ? 0.820 3.043 15.008 1.00 86.44 95 THR A CA 1
ATOM 731 C C . THR A 1 95 ? 2.278 2.580 14.999 1.00 86.44 95 THR A C 1
ATOM 733 O O . THR A 1 95 ? 2.669 1.835 14.105 1.00 86.44 95 THR A O 1
ATOM 736 N N . ASP A 1 96 ? 3.059 2.962 16.012 1.00 86.31 96 ASP A N 1
ATOM 737 C CA . ASP A 1 96 ? 4.457 2.554 16.182 1.00 86.31 96 ASP A CA 1
ATOM 738 C C . ASP A 1 96 ? 4.573 1.037 16.397 1.00 86.31 96 ASP A C 1
ATOM 740 O O . ASP A 1 96 ? 5.431 0.396 15.796 1.00 86.31 96 ASP A O 1
ATOM 744 N N . THR A 1 97 ? 3.674 0.449 17.195 1.00 88.06 97 THR A N 1
ATOM 745 C CA . THR A 1 97 ? 3.618 -1.005 17.435 1.00 88.06 97 THR A CA 1
ATOM 746 C C . THR A 1 97 ? 3.404 -1.765 16.128 1.00 88.06 97 THR A C 1
ATOM 748 O O . THR A 1 97 ? 4.139 -2.703 15.824 1.00 88.06 97 THR A O 1
ATOM 751 N N . VAL A 1 98 ? 2.442 -1.327 15.311 1.00 87.75 98 VAL A N 1
ATOM 752 C CA . VAL A 1 98 ? 2.167 -1.978 14.024 1.00 87.75 98 VAL A CA 1
ATOM 753 C C . VAL A 1 98 ? 3.281 -1.723 13.011 1.00 87.75 98 VAL A C 1
ATOM 755 O O . VAL A 1 98 ? 3.659 -2.638 12.286 1.00 87.75 98 VAL A O 1
ATOM 758 N N . ALA A 1 99 ? 3.874 -0.528 12.984 1.00 86.25 99 ALA A N 1
ATOM 759 C CA . ALA A 1 99 ? 5.038 -0.251 12.144 1.00 86.25 99 ALA A CA 1
ATOM 760 C C . ALA A 1 99 ? 6.243 -1.137 12.517 1.00 86.25 99 ALA A C 1
ATOM 762 O O . ALA A 1 99 ? 6.928 -1.640 11.627 1.00 86.25 99 ALA A O 1
ATOM 763 N N . ALA A 1 100 ? 6.471 -1.380 13.811 1.00 85.88 100 ALA A N 1
ATOM 764 C CA . ALA A 1 100 ? 7.501 -2.297 14.290 1.00 85.88 100 ALA A CA 1
ATOM 765 C C . ALA A 1 100 ? 7.211 -3.751 13.886 1.00 85.88 100 ALA A C 1
ATOM 767 O O . ALA A 1 100 ? 8.122 -4.460 13.460 1.00 85.88 100 ALA A O 1
ATOM 768 N N . ALA A 1 101 ? 5.950 -4.190 13.949 1.00 85.19 101 ALA A N 1
ATOM 769 C CA . ALA A 1 101 ? 5.557 -5.497 13.428 1.00 85.19 101 ALA A CA 1
ATOM 770 C C . ALA A 1 101 ? 5.895 -5.608 11.931 1.00 85.19 101 ALA A C 1
ATOM 772 O O . ALA A 1 101 ? 6.602 -6.538 11.534 1.00 85.19 101 ALA A O 1
ATOM 773 N N . ILE A 1 102 ? 5.488 -4.614 11.126 1.00 84.94 102 ILE A N 1
ATOM 774 C CA . ILE A 1 102 ? 5.764 -4.570 9.681 1.00 84.94 102 ILE A CA 1
ATOM 775 C C . ILE A 1 102 ? 7.269 -4.646 9.424 1.00 84.94 102 ILE A C 1
ATOM 777 O O . ILE A 1 102 ? 7.693 -5.413 8.564 1.00 84.94 102 ILE A O 1
ATOM 781 N N . ALA A 1 103 ? 8.078 -3.895 10.176 1.00 84.81 103 ALA A N 1
ATOM 782 C CA . ALA A 1 103 ? 9.534 -3.892 10.053 1.00 84.81 103 ALA A CA 1
ATOM 783 C C . ALA A 1 103 ? 10.156 -5.275 10.289 1.00 84.81 103 ALA A C 1
ATOM 785 O O . ALA A 1 103 ? 11.095 -5.655 9.591 1.00 84.81 103 ALA A O 1
ATOM 786 N N . ASN A 1 104 ? 9.599 -6.042 11.225 1.00 83.25 104 ASN A N 1
ATOM 787 C CA . ASN A 1 104 ? 10.016 -7.411 11.520 1.00 83.25 104 ASN A CA 1
ATOM 788 C C . ASN A 1 104 ? 9.461 -8.441 10.517 1.00 83.25 104 ASN A C 1
ATOM 790 O O . ASN A 1 104 ? 9.667 -9.640 10.682 1.00 83.25 104 ASN A O 1
ATOM 794 N N . GLY A 1 105 ? 8.751 -7.994 9.475 1.00 75.25 105 GLY A N 1
ATOM 795 C CA . GLY A 1 105 ? 8.096 -8.857 8.495 1.00 75.25 105 GLY A CA 1
ATOM 796 C C . GLY A 1 105 ? 6.763 -9.442 8.968 1.00 75.25 105 GLY A C 1
ATOM 797 O O . GLY A 1 105 ? 6.174 -10.239 8.243 1.00 75.25 105 GLY A O 1
ATOM 798 N N . GLY A 1 106 ? 6.268 -9.045 10.143 1.00 62.72 106 GLY A N 1
ATOM 799 C CA . GLY A 1 106 ? 4.958 -9.435 10.651 1.00 62.72 106 GLY A CA 1
ATOM 800 C C . GLY A 1 106 ? 3.896 -8.400 10.288 1.00 62.72 106 GLY A C 1
ATOM 801 O O . GLY A 1 106 ? 3.967 -7.252 10.706 1.00 62.72 106 GLY A O 1
ATOM 802 N N . ALA A 1 107 ? 2.857 -8.779 9.554 1.00 56.81 107 ALA A N 1
ATOM 803 C CA . ALA A 1 107 ? 1.621 -8.001 9.595 1.00 56.81 107 ALA A CA 1
ATOM 804 C C . ALA A 1 107 ? 0.795 -8.528 10.778 1.00 56.81 107 ALA A C 1
ATOM 806 O O . ALA A 1 107 ? 0.460 -9.711 10.798 1.00 56.81 107 ALA A O 1
ATOM 807 N N . GLU A 1 108 ? 0.473 -7.697 11.778 1.00 49.66 108 GLU A N 1
ATOM 808 C CA . GLU A 1 108 ? -0.508 -8.094 12.802 1.00 49.66 108 GLU A CA 1
ATOM 809 C C . GLU A 1 108 ? -1.809 -8.524 12.092 1.00 49.66 108 GLU A C 1
ATOM 811 O O . GLU A 1 108 ? -2.393 -7.750 11.335 1.00 49.66 108 GLU A O 1
ATOM 816 N N . GLY A 1 109 ? -2.231 -9.780 12.276 1.00 45.81 109 GLY A N 1
ATOM 817 C CA . GLY A 1 109 ? -3.400 -10.353 11.591 1.00 45.81 109 GLY A CA 1
ATOM 818 C C . GLY A 1 109 ? -3.113 -11.077 10.265 1.00 45.81 109 GLY A C 1
ATOM 819 O O . GLY A 1 109 ? -4.035 -11.645 9.669 1.00 45.81 109 GLY A O 1
ATOM 820 N N . ALA A 1 110 ? -1.859 -11.140 9.807 1.00 42.97 110 ALA A N 1
ATOM 821 C CA . ALA A 1 110 ? -1.440 -12.209 8.909 1.00 42.97 110 ALA A CA 1
ATOM 822 C C . ALA A 1 110 ? -1.339 -13.491 9.742 1.00 42.97 110 ALA A C 1
ATOM 824 O O . ALA A 1 110 ? -0.299 -13.792 10.316 1.00 42.97 110 ALA A O 1
ATOM 825 N N . ALA A 1 111 ? -2.451 -14.225 9.851 1.00 34.31 111 ALA A N 1
ATOM 826 C CA . ALA A 1 111 ? -2.353 -15.657 10.099 1.00 34.31 111 ALA A CA 1
ATOM 827 C C . ALA A 1 111 ? -1.301 -16.207 9.127 1.00 34.31 111 ALA A C 1
ATOM 829 O O . ALA A 1 111 ? -1.345 -15.829 7.952 1.00 34.31 111 ALA A O 1
ATOM 830 N N . GLU A 1 112 ? -0.355 -17.007 9.626 1.00 37.94 112 GLU A N 1
ATOM 831 C CA . GLU A 1 112 ? 0.567 -17.792 8.802 1.00 37.94 112 GLU A CA 1
ATOM 832 C C . GLU A 1 112 ? -0.260 -18.463 7.703 1.00 37.94 112 GLU A C 1
ATOM 834 O O . GLU A 1 112 ? -0.993 -19.414 7.955 1.00 37.94 112 GLU A O 1
ATOM 839 N N . SER A 1 113 ? -0.268 -17.889 6.501 1.00 39.72 113 SER A N 1
ATOM 840 C CA . SER A 1 113 ? -0.905 -18.533 5.367 1.00 39.72 113 SER A CA 1
ATOM 841 C C . SER A 1 113 ? 0.104 -19.534 4.845 1.00 39.72 113 SER A C 1
ATOM 843 O O . SER A 1 113 ? 1.167 -19.138 4.357 1.00 39.72 113 SER A O 1
ATOM 845 N N . ASP A 1 114 ? -0.254 -20.799 5.023 1.00 36.06 114 ASP A N 1
ATOM 846 C CA . ASP A 1 114 ? 0.480 -21.990 4.635 1.00 36.06 114 ASP A CA 1
ATOM 847 C C . ASP A 1 114 ? 1.170 -21.888 3.264 1.00 36.06 114 ASP A C 1
ATOM 849 O O . ASP A 1 114 ? 0.627 -21.378 2.284 1.00 36.06 114 ASP A O 1
ATOM 853 N N . ASP A 1 115 ? 2.377 -22.450 3.238 1.00 39.19 115 ASP A N 1
ATOM 854 C CA . ASP A 1 115 ? 3.092 -23.004 2.087 1.00 39.19 115 ASP A CA 1
ATOM 855 C C . ASP A 1 115 ? 3.275 -22.106 0.842 1.00 39.19 115 ASP A C 1
ATOM 857 O O . ASP A 1 115 ? 2.796 -22.379 -0.259 1.00 39.19 115 ASP A O 1
ATOM 861 N N . TYR A 1 116 ? 4.088 -21.054 0.987 1.00 42.06 116 TYR A N 1
ATOM 862 C CA . TYR A 1 116 ? 4.633 -20.279 -0.144 1.00 42.06 116 TYR A CA 1
ATOM 863 C C . TYR A 1 116 ? 5.835 -20.958 -0.843 1.00 42.06 116 TYR A C 1
ATOM 865 O O . TYR A 1 116 ? 6.378 -20.420 -1.810 1.00 42.06 116 TYR A O 1
ATOM 873 N N . SER A 1 117 ? 6.264 -22.134 -0.373 1.00 36.12 117 SER A N 1
ATOM 874 C CA . SER A 1 117 ? 7.565 -22.749 -0.679 1.00 36.12 117 SER A CA 1
ATOM 875 C C . SER A 1 117 ? 7.642 -23.554 -1.985 1.00 36.12 117 SER A C 1
ATOM 877 O O . SER A 1 117 ? 8.740 -23.928 -2.395 1.00 36.12 117 SER A O 1
ATOM 879 N N . SER A 1 118 ? 6.525 -23.860 -2.655 1.00 36.97 118 SER A N 1
ATOM 880 C CA . SER A 1 118 ? 6.490 -25.009 -3.583 1.00 36.97 118 SER A CA 1
ATOM 881 C C . SER A 1 118 ? 6.245 -24.715 -5.074 1.00 36.97 118 SER A C 1
ATOM 883 O O . SER A 1 118 ? 6.176 -25.651 -5.869 1.00 36.97 118 SER A O 1
ATOM 885 N N . ARG A 1 119 ? 6.206 -23.455 -5.535 1.00 41.28 119 ARG A N 1
ATOM 886 C CA . ARG A 1 119 ? 6.049 -23.144 -6.978 1.00 41.28 119 ARG A CA 1
ATOM 887 C C . ARG A 1 119 ? 7.231 -22.380 -7.576 1.00 41.28 119 ARG A C 1
ATOM 889 O O . ARG A 1 119 ? 7.158 -21.180 -7.828 1.00 41.28 119 ARG A O 1
ATOM 896 N N . ARG A 1 120 ? 8.294 -23.114 -7.927 1.00 38.16 120 ARG A N 1
ATOM 897 C CA . ARG A 1 120 ? 9.208 -22.697 -9.006 1.00 38.16 120 ARG A CA 1
ATOM 898 C C . ARG A 1 120 ? 8.424 -22.725 -10.319 1.00 38.16 120 ARG A C 1
ATOM 900 O O . ARG A 1 120 ? 8.133 -23.800 -10.836 1.00 38.16 120 ARG A O 1
ATOM 907 N N . ALA A 1 121 ? 8.047 -21.557 -10.837 1.00 43.03 121 ALA A N 1
ATOM 908 C CA . ALA A 1 121 ? 7.491 -21.462 -12.181 1.00 43.03 121 ALA A CA 1
ATOM 909 C C . ALA A 1 121 ? 8.550 -21.921 -13.195 1.00 43.03 121 ALA A C 1
ATOM 911 O O . ALA A 1 121 ? 9.679 -21.428 -13.213 1.00 43.03 121 ALA A O 1
ATOM 912 N N . ALA A 1 122 ? 8.163 -22.923 -13.975 1.00 38.84 122 ALA A N 1
ATOM 913 C CA . ALA A 1 122 ? 8.913 -23.506 -15.066 1.00 38.84 122 ALA A CA 1
ATOM 914 C C . ALA A 1 122 ? 9.097 -22.512 -16.225 1.00 38.84 122 ALA A C 1
ATOM 916 O O . ALA A 1 122 ? 8.223 -21.687 -16.481 1.00 38.84 122 ALA A O 1
ATOM 917 N N . GLY A 1 123 ? 10.197 -22.671 -16.966 1.00 42.38 123 GLY A N 1
ATOM 918 C CA . GLY A 1 123 ? 10.323 -22.159 -18.333 1.00 42.38 123 GLY A CA 1
ATOM 919 C C . GLY A 1 123 ? 11.080 -20.843 -18.486 1.00 42.38 123 GLY A C 1
ATOM 920 O O . GLY A 1 123 ? 10.547 -19.885 -19.034 1.00 42.38 123 GLY A O 1
ATOM 921 N N . ASP A 1 124 ? 12.345 -20.805 -18.071 1.00 43.12 124 ASP A N 1
ATOM 922 C CA . ASP A 1 124 ? 13.270 -19.731 -18.443 1.00 43.12 124 ASP A CA 1
ATOM 923 C C . ASP A 1 124 ? 13.802 -19.998 -19.869 1.00 43.12 124 ASP A C 1
ATOM 925 O O . ASP A 1 124 ? 14.958 -20.359 -20.078 1.00 43.12 124 ASP A O 1
ATOM 929 N N . THR A 1 125 ? 12.936 -19.910 -20.884 1.00 45.81 125 THR A N 1
ATOM 930 C CA . THR A 1 125 ? 13.374 -19.966 -22.288 1.00 45.81 125 THR A CA 1
ATOM 931 C C . THR A 1 125 ? 14.036 -18.641 -22.651 1.00 45.81 125 THR A C 1
ATOM 933 O O . THR A 1 125 ? 13.389 -17.651 -22.994 1.00 45.81 125 THR A O 1
ATOM 936 N N . ALA A 1 126 ? 15.362 -18.621 -22.532 1.00 44.00 126 ALA A N 1
ATOM 937 C CA . ALA A 1 126 ? 16.234 -17.581 -23.051 1.00 44.00 126 ALA A CA 1
ATOM 938 C C . ALA A 1 126 ? 16.184 -17.581 -24.590 1.00 44.00 126 ALA A C 1
ATOM 940 O O . ALA A 1 126 ? 16.908 -18.320 -25.248 1.00 44.00 126 ALA A O 1
ATOM 941 N N . GLY A 1 127 ? 15.303 -16.770 -25.173 1.00 41.41 127 GLY A N 1
ATOM 942 C CA . GLY A 1 127 ? 15.212 -16.617 -26.623 1.00 41.41 127 GLY A CA 1
ATOM 943 C C . GLY A 1 127 ? 14.369 -15.410 -27.012 1.00 41.41 127 GLY A C 1
ATOM 944 O O . GLY A 1 127 ? 13.174 -15.545 -27.243 1.00 41.41 127 GLY A O 1
ATOM 945 N N . GLY A 1 128 ? 14.989 -14.229 -27.062 1.00 53.59 128 GLY A N 1
ATOM 946 C CA . GLY A 1 128 ? 14.381 -12.997 -27.577 1.00 53.59 128 GLY A CA 1
ATOM 947 C C . GLY A 1 128 ? 14.666 -11.783 -26.692 1.00 53.59 128 GLY A C 1
ATOM 948 O O . GLY A 1 128 ? 14.287 -11.764 -25.524 1.00 53.59 128 GLY A O 1
ATOM 949 N N . GLY A 1 129 ? 15.347 -10.772 -27.240 1.00 64.12 129 GLY A N 1
ATOM 950 C CA . GLY A 1 129 ? 15.587 -9.486 -26.578 1.00 64.12 129 GLY A CA 1
ATOM 951 C C . GLY A 1 129 ? 14.294 -8.685 -26.430 1.00 64.12 129 GLY A C 1
ATOM 952 O O . GLY A 1 129 ? 13.952 -7.911 -27.314 1.00 64.12 129 GLY A O 1
ATOM 953 N N . GLY A 1 130 ? 13.571 -8.906 -25.334 1.00 81.12 130 GLY A N 1
ATOM 954 C CA . GLY A 1 130 ? 12.338 -8.191 -25.006 1.00 81.12 130 GLY A CA 1
ATOM 955 C C . GLY A 1 130 ? 12.069 -8.158 -23.503 1.00 81.12 130 GLY A C 1
ATOM 956 O O . GLY A 1 130 ? 12.862 -8.666 -22.705 1.00 81.12 130 GLY A O 1
ATOM 957 N N . VAL A 1 131 ? 10.953 -7.541 -23.105 1.00 88.56 131 VAL A N 1
ATOM 958 C CA . VAL A 1 131 ? 10.561 -7.441 -21.691 1.00 88.56 131 VAL A CA 1
ATOM 959 C C . VAL A 1 131 ? 10.198 -8.799 -21.091 1.00 88.56 131 VAL A C 1
ATOM 961 O O . VAL A 1 131 ? 9.455 -9.571 -21.694 1.00 88.56 131 VAL A O 1
ATOM 964 N N . ARG A 1 132 ? 10.654 -9.061 -19.862 1.00 91.62 132 ARG A N 1
ATOM 965 C CA . ARG A 1 132 ? 10.255 -10.203 -19.026 1.00 91.62 132 ARG A CA 1
ATOM 966 C C . ARG A 1 132 ? 9.745 -9.727 -17.669 1.00 91.62 132 ARG A C 1
ATOM 968 O O . ARG A 1 132 ? 10.395 -8.917 -17.014 1.00 91.62 132 ARG A O 1
ATOM 975 N N . VAL A 1 133 ? 8.621 -10.277 -17.221 1.00 90.69 133 VAL A N 1
ATOM 976 C CA . VAL A 1 133 ? 8.022 -10.005 -15.909 1.00 90.69 133 VAL A CA 1
ATOM 977 C C . VAL A 1 133 ? 8.108 -11.241 -15.023 1.00 90.69 133 VAL A C 1
ATOM 979 O O . VAL A 1 133 ? 7.836 -12.350 -15.475 1.00 90.69 133 VAL A O 1
ATOM 982 N N . ARG A 1 134 ? 8.473 -11.059 -13.750 1.00 91.12 134 ARG A N 1
ATOM 983 C CA . ARG A 1 134 ? 8.539 -12.143 -12.760 1.00 91.12 134 ARG A CA 1
ATOM 984 C C . ARG A 1 134 ? 7.925 -11.713 -11.431 1.00 91.12 134 ARG A C 1
ATOM 986 O O . ARG A 1 134 ? 8.383 -10.745 -10.839 1.00 91.12 134 ARG A O 1
ATOM 993 N N . GLY A 1 135 ? 6.946 -12.458 -10.918 1.00 86.38 135 GLY A N 1
ATOM 994 C CA . GLY A 1 135 ? 6.378 -12.212 -9.588 1.00 86.38 135 GLY A CA 1
ATOM 995 C C . GLY A 1 135 ? 7.402 -12.356 -8.454 1.00 86.38 135 GLY A C 1
ATOM 996 O O . GLY A 1 135 ? 8.231 -13.269 -8.461 1.00 86.38 135 GLY A O 1
ATOM 997 N N . LEU A 1 136 ? 7.325 -11.473 -7.454 1.00 84.00 136 LEU A N 1
ATOM 998 C CA . LEU A 1 136 ? 8.238 -11.421 -6.301 1.00 84.00 136 LEU A CA 1
ATOM 999 C C . LEU A 1 136 ? 7.610 -11.970 -5.009 1.00 84.00 136 LEU A C 1
ATOM 1001 O O . LEU A 1 136 ? 7.642 -11.333 -3.955 1.00 84.00 136 LEU A O 1
ATOM 1005 N N . ARG A 1 137 ? 7.055 -13.180 -5.080 1.00 73.88 137 ARG A N 1
ATOM 1006 C CA . ARG A 1 137 ? 6.269 -13.794 -3.991 1.00 73.88 137 ARG A CA 1
ATOM 1007 C C . ARG A 1 137 ? 7.031 -13.994 -2.688 1.00 73.88 137 ARG A C 1
ATOM 1009 O O . ARG A 1 137 ? 6.492 -13.792 -1.611 1.00 73.88 137 ARG A O 1
ATOM 1016 N N . GLU A 1 138 ? 8.301 -14.361 -2.791 1.00 68.88 138 GLU A N 1
ATOM 1017 C CA . GLU A 1 138 ? 9.142 -14.709 -1.638 1.00 68.88 138 GLU A CA 1
ATOM 1018 C C . GLU A 1 138 ? 9.574 -13.477 -0.819 1.00 68.88 138 GLU A C 1
ATOM 1020 O O . GLU A 1 138 ? 10.147 -13.588 0.265 1.00 68.88 138 GLU A O 1
ATOM 1025 N N . MET A 1 139 ? 9.352 -12.272 -1.346 1.00 60.88 139 MET A N 1
ATOM 1026 C CA . MET A 1 139 ? 10.087 -11.093 -0.900 1.00 60.88 139 MET A CA 1
ATOM 1027 C C . MET A 1 139 ? 9.325 -10.177 0.038 1.00 60.88 139 MET A C 1
ATOM 1029 O O . MET A 1 139 ? 9.901 -9.671 1.007 1.00 60.88 139 MET A O 1
ATOM 1033 N N . ALA A 1 140 ? 8.037 -9.994 -0.207 1.00 59.22 140 ALA A N 1
ATOM 1034 C CA . ALA A 1 140 ? 7.155 -9.285 0.696 1.00 59.22 140 ALA A CA 1
ATOM 1035 C C . ALA A 1 140 ? 6.098 -10.287 1.161 1.00 59.22 140 ALA A C 1
ATOM 1037 O O . ALA A 1 140 ? 5.419 -10.840 0.296 1.00 59.22 140 ALA A O 1
ATOM 1038 N N . PRO A 1 141 ? 5.938 -10.535 2.477 1.00 60.34 141 PRO A N 1
ATOM 1039 C CA . PRO A 1 141 ? 4.749 -11.234 2.939 1.00 60.34 141 PRO A CA 1
ATOM 1040 C C . PRO A 1 141 ? 3.557 -10.473 2.362 1.00 60.34 141 PRO A C 1
ATOM 1042 O O . PRO A 1 141 ? 3.476 -9.245 2.500 1.00 60.34 141 PRO A O 1
ATOM 1045 N N . CYS A 1 142 ? 2.723 -11.183 1.604 1.00 54.03 142 CYS A N 1
ATOM 1046 C CA . CYS A 1 142 ? 1.572 -10.631 0.909 1.00 54.03 142 CYS A CA 1
ATOM 1047 C C . CYS A 1 142 ? 0.806 -9.702 1.868 1.00 54.03 142 CYS A C 1
ATOM 1049 O O . CYS A 1 142 ? 0.232 -10.144 2.860 1.00 54.03 142 CYS A O 1
ATOM 1051 N N . GLY A 1 143 ? 0.862 -8.391 1.616 1.00 68.31 143 GLY A N 1
ATOM 1052 C CA . GLY A 1 143 ? 0.184 -7.395 2.449 1.00 68.31 143 GLY A CA 1
ATOM 1053 C C . GLY A 1 143 ? 1.054 -6.479 3.313 1.00 68.31 143 GLY A C 1
ATOM 1054 O O . GLY A 1 143 ? 0.486 -5.608 3.959 1.00 68.31 143 GLY A O 1
ATOM 1055 N N . ALA A 1 144 ? 2.391 -6.549 3.288 1.00 72.25 144 ALA A N 1
ATOM 1056 C CA . ALA A 1 144 ? 3.224 -5.578 4.026 1.00 72.25 144 ALA A CA 1
ATOM 1057 C C . ALA A 1 144 ? 2.954 -4.101 3.642 1.00 72.25 144 ALA A C 1
ATOM 1059 O O . ALA A 1 144 ? 3.058 -3.196 4.472 1.00 72.25 144 ALA A O 1
ATOM 1060 N N . GLY A 1 145 ? 2.571 -3.849 2.386 1.00 77.81 145 GLY A N 1
ATOM 1061 C CA . GLY A 1 145 ? 2.128 -2.530 1.914 1.00 77.81 145 GLY A CA 1
ATOM 1062 C C . GLY A 1 145 ? 0.636 -2.235 2.119 1.00 77.81 145 GLY A C 1
ATOM 1063 O O . GLY A 1 145 ? 0.187 -1.162 1.735 1.00 77.81 145 GLY A O 1
ATOM 1064 N N . ARG A 1 146 ? -0.136 -3.173 2.681 1.00 86.25 146 ARG A N 1
ATOM 1065 C CA . ARG A 1 146 ? -1.610 -3.156 2.754 1.00 86.25 146 ARG A CA 1
ATOM 1066 C C . ARG A 1 146 ? -2.091 -3.402 4.185 1.00 86.25 146 ARG A C 1
ATOM 1068 O O . ARG A 1 146 ? -2.932 -4.267 4.433 1.00 86.25 146 ARG A O 1
ATOM 1075 N N . VAL A 1 147 ? -1.508 -2.665 5.129 1.00 88.19 147 VAL A N 1
ATOM 1076 C CA . VAL A 1 147 ? -1.819 -2.775 6.558 1.00 88.19 147 VAL A CA 1
ATOM 1077 C C . VAL A 1 147 ? -2.662 -1.591 7.005 1.00 88.19 147 VAL A C 1
ATOM 1079 O O . VAL A 1 147 ? -2.359 -0.442 6.678 1.00 88.19 147 VAL A O 1
ATOM 1082 N N . LEU A 1 148 ? -3.704 -1.868 7.784 1.00 90.00 148 LEU A N 1
ATOM 1083 C CA . LEU A 1 148 ? -4.520 -0.847 8.434 1.00 90.00 148 LEU A CA 1
ATOM 1084 C C . LEU A 1 148 ? -4.723 -1.146 9.917 1.00 90.00 148 LEU A C 1
ATOM 1086 O O . LEU A 1 148 ? -4.639 -2.286 10.370 1.00 90.00 148 LEU A O 1
ATOM 1090 N N . VAL A 1 149 ? -5.056 -0.112 10.675 1.00 91.56 149 VAL A N 1
ATOM 1091 C CA . VAL A 1 149 ? -5.495 -0.233 12.065 1.00 91.56 149 VAL A CA 1
ATOM 1092 C C . VAL A 1 149 ? -6.726 0.627 12.257 1.00 91.56 149 VAL A C 1
ATOM 1094 O O . VAL A 1 149 ? -6.760 1.765 11.796 1.00 91.56 149 VAL A O 1
ATOM 1097 N N . MET A 1 150 ? -7.733 0.099 12.946 1.00 92.12 150 MET A N 1
ATOM 1098 C CA . MET A 1 150 ? -8.983 0.801 13.196 1.00 92.12 150 MET A CA 1
ATOM 1099 C C . MET A 1 150 ? -9.248 0.910 14.697 1.00 92.12 150 MET A C 1
ATOM 1101 O O . MET A 1 150 ? -9.451 -0.094 15.368 1.00 92.12 150 MET A O 1
ATOM 1105 N N . LEU A 1 151 ? -9.292 2.128 15.232 1.00 93.38 151 LEU A N 1
ATOM 1106 C CA . LEU A 1 151 ? -9.757 2.390 16.596 1.00 93.38 151 LEU A CA 1
ATOM 1107 C C . LEU A 1 151 ? -11.238 2.752 16.544 1.00 93.38 151 LEU A C 1
ATOM 1109 O O . LEU A 1 151 ? -11.632 3.603 15.751 1.00 93.38 151 LEU A O 1
ATOM 1113 N N . THR A 1 152 ? -12.061 2.149 17.397 1.00 93.56 152 THR A N 1
ATOM 1114 C CA . THR A 1 152 ? -13.508 2.383 17.426 1.00 93.56 152 THR A CA 1
ATOM 1115 C C . THR A 1 152 ? -14.041 2.539 18.840 1.00 93.56 152 THR A C 1
ATOM 1117 O O . THR A 1 152 ? -13.543 1.928 19.778 1.00 93.56 152 THR A O 1
ATOM 1120 N N . PHE A 1 153 ? -15.089 3.341 18.984 1.00 92.62 153 PHE A N 1
ATOM 1121 C CA . PHE A 1 153 ? -15.973 3.355 20.139 1.00 92.62 153 PHE A CA 1
ATOM 1122 C C . PHE A 1 153 ? -17.414 3.342 19.639 1.00 92.62 153 PHE A C 1
ATOM 1124 O O . PHE A 1 153 ? -17.849 4.230 18.908 1.00 92.62 153 PHE A O 1
ATOM 1131 N N . ILE A 1 154 ? -18.155 2.312 20.028 1.00 91.19 154 ILE A N 1
ATOM 1132 C CA . ILE A 1 154 ? -19.559 2.139 19.647 1.00 91.19 154 ILE A CA 1
ATOM 1133 C C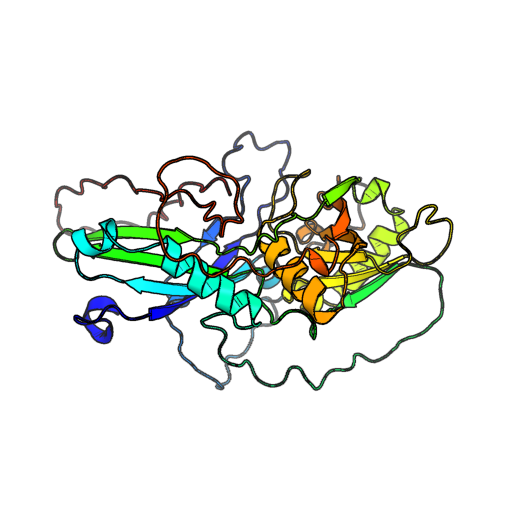 . ILE A 1 154 ? -20.438 2.433 20.865 1.00 91.19 154 ILE A C 1
ATOM 1135 O O . ILE A 1 154 ? -20.474 1.624 21.799 1.00 91.19 154 ILE A O 1
ATOM 1139 N N . ASP A 1 155 ? -21.151 3.558 20.835 1.00 88.31 155 ASP A N 1
ATOM 1140 C CA . ASP A 1 155 ? -22.188 3.923 21.800 1.00 88.31 155 ASP A CA 1
ATOM 1141 C C . ASP A 1 155 ? -23.496 3.232 21.405 1.00 88.31 155 ASP A C 1
ATOM 1143 O O . ASP A 1 155 ? -24.263 3.718 20.572 1.00 88.31 155 ASP A O 1
ATOM 1147 N N . LEU A 1 156 ? -23.741 2.068 22.009 1.00 89.38 156 LEU A N 1
ATOM 1148 C CA . LEU A 1 156 ? -24.939 1.268 21.754 1.00 89.38 156 LEU A CA 1
ATOM 1149 C C . LEU A 1 156 ? -26.214 1.902 22.323 1.00 89.38 156 LEU A C 1
ATOM 1151 O O . LEU A 1 156 ? -27.299 1.551 21.877 1.00 89.38 156 LEU A O 1
ATOM 1155 N N . LYS A 1 157 ? -26.106 2.839 23.277 1.00 91.00 157 LYS A N 1
ATOM 1156 C CA . LYS A 1 157 ? -27.276 3.532 23.836 1.00 91.00 157 LYS A CA 1
ATOM 1157 C C . LYS A 1 157 ? -27.796 4.579 22.859 1.00 91.00 157 LYS A C 1
ATOM 1159 O O . LYS A 1 157 ? -29.000 4.717 22.686 1.00 91.00 157 LYS A O 1
ATOM 1164 N N . LYS A 1 158 ? -26.881 5.313 22.219 1.00 90.06 158 LYS A N 1
ATOM 1165 C CA . LYS A 1 158 ? -27.209 6.364 21.241 1.00 90.06 158 LYS A CA 1
ATOM 1166 C C . LYS A 1 158 ? -27.149 5.889 19.791 1.00 90.06 158 LYS A C 1
ATOM 1168 O O . LYS A 1 158 ? -27.384 6.696 18.899 1.00 90.06 158 LYS A O 1
ATOM 1173 N N . TYR A 1 159 ? -26.795 4.624 19.560 1.00 88.88 159 TYR A N 1
ATOM 1174 C CA . TYR A 1 159 ? -26.528 4.058 18.235 1.00 88.88 159 TYR A CA 1
ATOM 1175 C C . TYR A 1 159 ? -25.515 4.887 17.425 1.00 88.88 159 TYR A C 1
ATOM 1177 O O . TYR A 1 159 ? -25.669 5.088 16.222 1.00 88.88 159 TYR A O 1
ATOM 1185 N N . ARG A 1 160 ? -24.461 5.386 18.088 1.00 89.94 160 ARG A N 1
ATOM 1186 C CA . ARG A 1 160 ? -23.399 6.191 17.461 1.00 89.94 160 ARG A CA 1
ATOM 1187 C C . ARG A 1 160 ? -22.099 5.408 17.393 1.00 89.94 160 ARG A C 1
ATOM 1189 O O . ARG A 1 160 ? -21.703 4.760 18.359 1.00 89.94 160 ARG A O 1
ATOM 1196 N N . VAL A 1 161 ? -21.410 5.509 16.261 1.00 87.75 161 VAL A N 1
ATOM 1197 C CA . VAL A 1 161 ? -20.096 4.896 16.056 1.00 87.75 161 VAL A CA 1
ATOM 1198 C C . VAL A 1 161 ? -19.066 5.996 15.866 1.00 87.75 161 VAL A C 1
ATOM 1200 O O . VAL A 1 161 ? -19.179 6.826 14.969 1.00 87.75 161 VAL A O 1
ATOM 1203 N N . TYR A 1 162 ? -18.051 5.977 16.714 1.00 91.00 162 TYR A N 1
ATOM 1204 C CA . TYR A 1 162 ? -16.846 6.773 16.585 1.00 91.00 162 TYR A CA 1
ATOM 1205 C C . TYR A 1 162 ? -15.760 5.844 16.076 1.00 91.00 162 TYR A C 1
ATOM 1207 O O . TYR A 1 162 ? -15.592 4.742 16.600 1.00 91.00 162 TYR A O 1
ATOM 1215 N N . TYR A 1 163 ? -15.034 6.261 15.052 1.00 92.56 163 TYR A N 1
ATOM 1216 C CA . TYR A 1 163 ? -13.957 5.455 14.513 1.00 92.56 163 TYR A CA 1
ATOM 1217 C C . TYR A 1 163 ? -12.811 6.325 14.041 1.00 92.56 163 TYR A C 1
ATOM 1219 O O . TYR A 1 163 ? -12.933 7.538 13.880 1.00 92.56 163 TYR A O 1
ATOM 1227 N N . SER A 1 164 ? -11.689 5.667 13.823 1.00 89.56 164 SER A N 1
ATOM 1228 C CA . SER A 1 164 ? -10.581 6.200 13.072 1.00 89.56 164 SER A CA 1
ATOM 1229 C C . SER A 1 164 ? -9.751 5.080 12.505 1.00 89.56 164 SER A C 1
ATOM 1231 O O . SER A 1 164 ? -9.667 4.004 13.096 1.00 89.56 164 SER A O 1
ATOM 1233 N N . ILE A 1 165 ? -9.142 5.367 11.368 1.00 88.94 165 ILE A N 1
ATOM 1234 C CA . ILE A 1 165 ? -8.358 4.426 10.599 1.00 88.94 165 ILE A CA 1
ATOM 1235 C C . ILE A 1 165 ? -6.977 5.037 10.405 1.00 88.94 165 ILE A C 1
ATOM 1237 O O . ILE A 1 165 ? -6.848 6.212 10.065 1.00 88.94 165 ILE A O 1
ATOM 1241 N N . ALA A 1 166 ? -5.956 4.223 10.620 1.00 88.81 166 ALA A N 1
ATOM 1242 C CA . ALA A 1 166 ? -4.574 4.541 10.325 1.00 88.81 166 ALA A CA 1
ATOM 1243 C C . ALA A 1 166 ? -4.022 3.518 9.330 1.00 88.81 166 ALA A C 1
ATOM 1245 O O . ALA A 1 166 ? -4.396 2.346 9.362 1.00 88.81 166 ALA A O 1
ATOM 1246 N N . PHE A 1 167 ? -3.091 3.965 8.492 1.00 90.00 167 PHE A N 1
ATOM 1247 C CA . PHE A 1 167 ? -2.289 3.120 7.610 1.00 90.00 167 PHE A CA 1
ATOM 1248 C C . PHE A 1 167 ? -0.833 3.268 8.055 1.00 90.00 167 PHE A C 1
ATOM 1250 O O . PHE A 1 167 ? -0.180 4.238 7.664 1.00 90.00 167 PHE A O 1
ATOM 1257 N N . PRO A 1 168 ? -0.343 2.409 8.965 1.00 89.44 168 PRO A N 1
ATOM 1258 C CA . PRO A 1 168 ? 1.003 2.537 9.503 1.00 89.44 168 PRO A CA 1
ATOM 1259 C C . PRO A 1 168 ? 2.044 2.366 8.399 1.00 89.44 168 PRO A C 1
ATOM 1261 O O . PRO A 1 168 ? 2.049 1.370 7.670 1.00 89.44 168 PRO A O 1
ATOM 1264 N N . VAL A 1 169 ? 2.930 3.352 8.283 1.00 88.06 169 VAL A N 1
ATOM 1265 C CA . VAL A 1 169 ? 3.972 3.367 7.262 1.00 88.06 169 VAL A CA 1
ATOM 1266 C C . VAL A 1 169 ? 5.327 3.676 7.880 1.00 88.06 169 VAL A C 1
ATOM 1268 O O . VAL A 1 169 ? 5.478 4.642 8.631 1.00 88.06 169 VAL A O 1
ATOM 1271 N N . ILE A 1 170 ? 6.324 2.873 7.518 1.00 87.31 170 ILE A N 1
ATOM 1272 C CA . ILE A 1 170 ? 7.712 3.062 7.922 1.00 87.31 170 ILE A CA 1
ATOM 1273 C C . ILE A 1 170 ? 8.342 4.125 7.021 1.00 87.31 170 ILE A C 1
ATOM 1275 O O . ILE A 1 170 ? 8.254 4.063 5.796 1.00 87.31 170 ILE A O 1
ATOM 1279 N N . SER A 1 171 ? 8.974 5.124 7.631 1.00 84.50 171 SER A N 1
ATOM 1280 C CA . SER A 1 171 ? 9.730 6.154 6.916 1.00 84.50 171 SER A CA 1
ATOM 1281 C C . SER A 1 171 ? 11.149 6.193 7.484 1.00 84.50 171 SER A C 1
ATOM 1283 O O . SER A 1 171 ? 11.310 6.624 8.628 1.00 84.50 171 SER A O 1
ATOM 1285 N N . PRO A 1 172 ? 12.164 5.715 6.741 1.00 83.62 172 PRO A N 1
ATOM 1286 C CA . PRO A 1 172 ? 13.542 5.770 7.209 1.00 83.62 172 PRO A CA 1
ATOM 1287 C C . PRO A 1 172 ? 14.013 7.222 7.323 1.00 83.62 172 PRO A C 1
ATOM 1289 O O . PRO A 1 172 ? 13.477 8.121 6.668 1.00 83.62 172 PRO A O 1
ATOM 1292 N N . ASN A 1 173 ? 15.025 7.445 8.158 1.00 82.88 173 ASN A N 1
ATOM 1293 C CA . ASN A 1 173 ? 15.710 8.724 8.267 1.00 82.88 173 ASN A CA 1
ATOM 1294 C C . ASN A 1 173 ? 17.220 8.499 8.114 1.00 82.88 173 ASN A C 1
ATOM 1296 O O . ASN A 1 173 ? 17.801 7.911 9.021 1.00 82.88 173 ASN A O 1
ATOM 1300 N N . PRO A 1 174 ? 17.845 8.959 7.015 1.00 87.50 174 PRO A N 1
ATOM 1301 C CA . PRO A 1 174 ? 17.270 9.789 5.959 1.00 87.50 174 PRO A CA 1
ATOM 1302 C C . PRO A 1 174 ? 16.250 9.039 5.088 1.00 87.50 174 PRO A C 1
ATOM 1304 O O . PRO A 1 174 ? 16.316 7.821 4.918 1.00 87.50 174 PRO A O 1
ATOM 1307 N N . SER A 1 175 ? 15.278 9.787 4.560 1.00 88.06 175 SER A N 1
ATOM 1308 C CA . SER A 1 175 ? 14.240 9.247 3.674 1.00 88.06 175 SER A CA 1
ATOM 1309 C C . SER A 1 175 ? 14.834 8.819 2.329 1.00 88.06 175 SER A C 1
ATOM 1311 O O . SER A 1 175 ? 15.920 9.249 1.943 1.00 88.06 175 SER A O 1
ATOM 1313 N N . TYR A 1 176 ? 14.089 8.001 1.585 1.00 90.81 176 TYR A N 1
ATOM 1314 C CA . TYR A 1 176 ? 14.396 7.701 0.188 1.00 90.81 176 TYR A CA 1
ATOM 1315 C C . TYR A 1 176 ? 14.513 8.993 -0.625 1.00 90.81 176 TYR A C 1
ATOM 1317 O O . TYR A 1 176 ? 13.651 9.872 -0.518 1.00 90.81 176 TYR A O 1
ATOM 1325 N N . GLN A 1 177 ? 15.555 9.090 -1.448 1.00 93.50 177 GLN A N 1
ATOM 1326 C CA . GLN A 1 177 ? 15.758 10.226 -2.336 1.00 93.50 177 GLN A CA 1
ATOM 1327 C C . GLN A 1 177 ? 15.131 9.922 -3.696 1.00 93.50 177 GLN A C 1
ATOM 1329 O O . GLN A 1 177 ? 15.503 8.956 -4.364 1.00 93.50 177 GLN A O 1
ATOM 1334 N N . HIS A 1 178 ? 14.190 10.763 -4.107 1.00 92.69 178 HIS A N 1
ATOM 1335 C CA . HIS A 1 178 ? 13.633 10.739 -5.452 1.00 92.69 178 HIS A CA 1
ATOM 1336 C C . HIS A 1 178 ? 14.606 11.443 -6.406 1.00 92.69 178 HIS A C 1
ATOM 1338 O O . HIS A 1 178 ? 14.958 12.597 -6.168 1.00 92.69 178 HIS A O 1
ATOM 1344 N N . ILE A 1 179 ? 15.086 10.729 -7.426 1.00 94.94 179 ILE A N 1
ATOM 1345 C CA . ILE A 1 179 ? 16.033 11.261 -8.416 1.00 94.94 179 ILE A CA 1
ATOM 1346 C C . ILE A 1 179 ? 15.294 11.719 -9.668 1.00 94.94 179 ILE A C 1
ATOM 1348 O O . ILE A 1 179 ? 15.571 12.805 -10.163 1.00 94.94 179 ILE A O 1
ATOM 1352 N N . ASP A 1 180 ? 14.394 10.881 -10.180 1.00 94.38 180 ASP A N 1
ATOM 1353 C CA . ASP A 1 180 ? 13.753 11.094 -11.476 1.00 94.38 180 ASP A CA 1
ATOM 1354 C C . ASP A 1 180 ? 12.390 10.393 -11.558 1.00 94.38 180 ASP A C 1
ATOM 1356 O O . ASP A 1 180 ? 12.180 9.362 -10.908 1.00 94.38 180 ASP A O 1
ATOM 1360 N N . HIS A 1 181 ? 11.495 10.941 -12.379 1.00 93.88 181 HIS A N 1
ATOM 1361 C CA . HIS A 1 181 ? 10.141 10.452 -12.629 1.00 93.88 181 HIS A CA 1
ATOM 1362 C C . HIS A 1 181 ? 9.778 10.647 -14.098 1.00 93.88 181 HIS A C 1
ATOM 1364 O O . HIS A 1 181 ? 9.943 11.724 -14.662 1.00 93.88 181 HIS A O 1
ATOM 1370 N N . GLN A 1 182 ? 9.234 9.595 -14.697 1.00 93.94 182 GLN A N 1
ATOM 1371 C CA . GLN A 1 182 ? 8.796 9.599 -16.086 1.00 93.94 182 GLN A CA 1
ATOM 1372 C C . GLN A 1 182 ? 7.550 8.732 -16.256 1.00 93.94 182 GLN A C 1
ATOM 1374 O O . GLN A 1 182 ? 7.348 7.748 -15.534 1.00 93.94 182 GLN A O 1
ATOM 1379 N N . HIS A 1 183 ? 6.717 9.066 -17.236 1.00 93.00 183 HIS A N 1
ATOM 1380 C CA . HIS A 1 183 ? 5.593 8.208 -17.600 1.00 93.00 183 HIS A CA 1
ATOM 1381 C C . HIS A 1 183 ? 6.084 6.899 -18.233 1.00 93.00 183 HIS A C 1
ATOM 1383 O O . HIS A 1 183 ? 7.179 6.822 -18.796 1.00 93.00 183 HIS A O 1
ATOM 1389 N N . LEU A 1 184 ? 5.283 5.834 -18.128 1.00 92.12 184 LEU A N 1
ATOM 1390 C CA . LEU A 1 184 ? 5.662 4.510 -18.632 1.00 92.12 184 LEU A CA 1
ATOM 1391 C C . LEU A 1 184 ? 5.994 4.508 -20.137 1.00 92.12 184 LEU A C 1
ATOM 1393 O O . LEU A 1 184 ? 6.933 3.832 -20.546 1.00 92.12 184 LEU A O 1
ATOM 1397 N N . ASP A 1 185 ? 5.264 5.276 -20.943 1.00 90.94 185 ASP A N 1
ATOM 1398 C CA . ASP A 1 185 ? 5.471 5.426 -22.393 1.00 90.94 185 ASP A CA 1
ATOM 1399 C C . ASP A 1 185 ? 6.708 6.246 -22.776 1.00 90.94 185 ASP A C 1
ATOM 1401 O O . ASP A 1 185 ? 7.207 6.120 -23.892 1.00 90.94 185 ASP A O 1
ATOM 1405 N N . GLN A 1 186 ? 7.232 7.050 -21.854 1.00 91.31 186 GLN A N 1
ATOM 1406 C CA . GLN A 1 186 ? 8.533 7.707 -21.992 1.00 91.31 186 GLN A CA 1
ATOM 1407 C C . GLN A 1 186 ? 9.670 6.755 -21.597 1.00 91.31 186 GLN A C 1
ATOM 1409 O O . GLN A 1 186 ? 10.773 6.828 -22.131 1.00 91.31 186 GLN A O 1
ATOM 1414 N N . ALA A 1 187 ? 9.396 5.845 -20.658 1.00 90.88 187 ALA A N 1
ATOM 1415 C CA . ALA A 1 187 ? 10.371 4.925 -20.089 1.00 90.88 187 ALA A CA 1
ATOM 1416 C C . ALA A 1 187 ? 10.652 3.679 -20.933 1.00 90.88 187 ALA A C 1
ATOM 1418 O O . ALA A 1 187 ? 11.698 3.049 -20.755 1.00 90.88 187 ALA A O 1
ATOM 1419 N N . MET A 1 188 ? 9.677 3.259 -21.736 1.00 89.19 188 MET A N 1
ATOM 1420 C CA . MET A 1 188 ? 9.612 1.937 -22.347 1.00 89.19 188 MET A CA 1
ATOM 1421 C C . MET A 1 188 ? 8.922 2.024 -23.711 1.00 89.19 188 MET A C 1
ATOM 1423 O O . MET A 1 188 ? 7.977 2.791 -23.886 1.00 89.19 188 MET A O 1
ATOM 1427 N N . THR A 1 189 ? 9.369 1.223 -24.682 1.00 89.69 189 THR A N 1
ATOM 1428 C CA . THR A 1 189 ? 8.749 1.212 -26.014 1.00 89.69 189 THR A CA 1
ATOM 1429 C C . THR A 1 189 ? 7.316 0.669 -25.957 1.00 89.69 189 THR A C 1
ATOM 1431 O O . THR A 1 189 ? 6.966 -0.140 -25.097 1.00 89.69 189 THR A O 1
ATOM 1434 N N . ALA A 1 190 ? 6.467 1.059 -26.911 1.00 87.31 190 ALA A N 1
ATOM 1435 C CA . ALA A 1 190 ? 5.093 0.553 -26.979 1.00 87.31 190 ALA A CA 1
ATOM 1436 C C . ALA A 1 190 ? 5.026 -0.983 -27.131 1.00 87.31 190 ALA A C 1
ATOM 1438 O O . ALA A 1 190 ? 4.130 -1.626 -26.575 1.00 87.31 190 ALA A O 1
ATOM 1439 N N . GLN A 1 191 ? 5.987 -1.578 -27.848 1.00 87.00 191 GLN A N 1
ATOM 1440 C CA . GLN A 1 191 ? 6.103 -3.029 -28.017 1.00 87.00 191 GLN A CA 1
ATOM 1441 C C . GLN A 1 191 ? 6.413 -3.721 -26.685 1.00 87.00 191 GLN A C 1
ATOM 1443 O O . GLN A 1 191 ? 5.774 -4.717 -26.338 1.00 87.00 191 GLN A O 1
ATOM 1448 N N . ASP A 1 192 ? 7.346 -3.160 -25.924 1.00 89.31 192 ASP A N 1
ATOM 1449 C CA . ASP A 1 192 ? 7.759 -3.651 -24.614 1.00 89.31 192 ASP A CA 1
ATOM 1450 C C . ASP A 1 192 ? 6.640 -3.537 -23.576 1.00 89.31 192 ASP A C 1
ATOM 1452 O O . ASP A 1 192 ? 6.361 -4.500 -22.859 1.00 89.31 192 ASP A O 1
ATOM 1456 N N . ILE A 1 193 ? 5.916 -2.412 -23.561 1.00 90.56 193 ILE A N 1
ATOM 1457 C CA . ILE A 1 193 ? 4.734 -2.238 -22.708 1.00 90.56 193 ILE A CA 1
ATOM 1458 C C . ILE A 1 193 ? 3.679 -3.289 -23.063 1.00 90.56 193 ILE A C 1
ATOM 1460 O O . ILE A 1 193 ? 3.150 -3.964 -22.181 1.00 90.56 193 ILE A O 1
ATOM 1464 N N . SER A 1 194 ? 3.405 -3.492 -24.352 1.00 87.25 194 SER A N 1
ATOM 1465 C CA . SER A 1 194 ? 2.429 -4.489 -24.810 1.00 87.25 194 SER A CA 1
ATOM 1466 C C . SER A 1 194 ? 2.846 -5.919 -24.443 1.00 87.25 194 SER A C 1
ATOM 1468 O O . SER A 1 194 ? 2.009 -6.749 -24.081 1.00 87.25 194 SER A O 1
ATOM 1470 N N . ALA A 1 195 ? 4.142 -6.237 -24.502 1.00 88.94 195 ALA A N 1
ATOM 1471 C CA . ALA A 1 195 ? 4.677 -7.521 -24.053 1.00 88.94 195 ALA A CA 1
ATOM 1472 C C . ALA A 1 195 ? 4.541 -7.702 -22.531 1.00 88.94 195 ALA A C 1
ATOM 1474 O O . ALA A 1 195 ? 4.090 -8.758 -22.082 1.00 88.94 195 ALA A O 1
ATOM 1475 N N . MET A 1 196 ? 4.856 -6.665 -21.749 1.00 91.88 196 MET A N 1
ATOM 1476 C CA . MET A 1 196 ? 4.703 -6.646 -20.292 1.00 91.88 196 MET A CA 1
ATOM 1477 C C . MET A 1 196 ? 3.246 -6.876 -19.874 1.00 91.88 196 MET A C 1
ATOM 1479 O O . MET A 1 196 ? 2.966 -7.744 -19.049 1.00 91.88 196 MET A O 1
ATOM 1483 N N . MET A 1 197 ? 2.306 -6.139 -20.475 1.00 90.44 197 MET A N 1
ATOM 1484 C CA . MET A 1 197 ? 0.876 -6.245 -20.168 1.00 90.44 197 MET A CA 1
ATOM 1485 C C . MET A 1 197 ? 0.333 -7.646 -20.469 1.00 90.44 197 MET A C 1
ATOM 1487 O O . MET A 1 197 ? -0.441 -8.182 -19.678 1.00 90.44 197 MET A O 1
ATOM 1491 N N . ARG A 1 198 ? 0.769 -8.276 -21.571 1.00 88.38 198 ARG A N 1
ATOM 1492 C CA . ARG A 1 198 ? 0.396 -9.663 -21.900 1.00 88.38 198 ARG A CA 1
ATOM 1493 C C . ARG A 1 198 ? 0.898 -10.662 -20.857 1.00 88.38 198 ARG A C 1
ATOM 1495 O O . ARG A 1 198 ? 0.140 -11.546 -20.467 1.00 88.38 198 ARG A O 1
ATOM 1502 N N . GLN A 1 199 ? 2.131 -10.504 -20.373 1.00 91.00 199 GLN A N 1
ATOM 1503 C CA . GLN A 1 199 ? 2.683 -11.367 -19.320 1.00 91.00 199 GLN A CA 1
ATOM 1504 C C . GLN A 1 199 ? 1.950 -11.186 -17.988 1.00 91.00 199 GLN A C 1
ATOM 1506 O O . GLN A 1 199 ? 1.547 -12.172 -17.378 1.00 91.00 199 GLN A O 1
ATOM 1511 N N . LEU A 1 200 ? 1.702 -9.940 -17.575 1.00 89.88 200 LEU A N 1
ATOM 1512 C CA . LEU A 1 200 ? 0.930 -9.635 -16.366 1.00 89.88 200 LEU A CA 1
ATOM 1513 C C . LEU A 1 200 ? -0.509 -10.157 -16.443 1.00 89.88 200 LEU A C 1
ATOM 1515 O O . LEU A 1 200 ? -1.072 -10.564 -15.431 1.00 89.88 200 LEU A O 1
ATOM 1519 N N . LYS A 1 201 ? -1.105 -10.173 -17.640 1.00 87.44 201 LYS A N 1
ATOM 1520 C CA . LYS A 1 201 ? -2.420 -10.777 -17.857 1.00 87.44 201 LYS A CA 1
ATOM 1521 C C . LYS A 1 201 ? -2.392 -12.291 -17.662 1.00 87.44 201 LYS A C 1
ATOM 1523 O O . LYS A 1 201 ? -3.269 -12.838 -16.998 1.00 87.44 201 LYS A O 1
ATOM 1528 N N . ALA A 1 202 ? -1.408 -12.955 -18.267 1.00 87.62 202 ALA A N 1
ATOM 1529 C CA . ALA A 1 202 ? -1.253 -14.402 -18.170 1.00 87.62 202 ALA A CA 1
ATOM 1530 C C . ALA A 1 202 ? -0.979 -14.842 -16.720 1.00 87.62 202 ALA A C 1
ATOM 1532 O O . ALA A 1 202 ? -1.514 -15.853 -16.270 1.00 87.62 202 ALA A O 1
ATOM 1533 N N . ASP A 1 203 ? -0.215 -14.044 -15.969 1.00 86.38 203 ASP A N 1
ATOM 1534 C CA . ASP A 1 203 ? 0.085 -14.260 -14.554 1.00 86.38 203 ASP A CA 1
ATOM 1535 C C . ASP A 1 203 ? -0.667 -13.271 -13.643 1.00 86.38 203 ASP A C 1
ATOM 1537 O O . ASP A 1 203 ? -0.094 -12.395 -12.989 1.00 86.38 203 ASP A O 1
ATOM 1541 N N . HIS A 1 204 ? -1.985 -13.451 -13.558 1.00 81.25 204 HIS A N 1
ATOM 1542 C CA . HIS A 1 204 ? -2.851 -12.680 -12.659 1.00 81.25 204 HIS A CA 1
ATOM 1543 C C . HIS A 1 204 ? -2.430 -12.772 -11.181 1.00 81.25 204 HIS A C 1
ATOM 1545 O O . HIS A 1 204 ? -2.670 -11.849 -10.401 1.00 81.25 204 HIS A O 1
ATOM 1551 N N . THR A 1 205 ? -1.781 -13.869 -10.781 1.00 82.56 205 THR A N 1
ATOM 1552 C CA . THR A 1 205 ? -1.283 -14.042 -9.415 1.00 82.56 205 THR A CA 1
ATOM 1553 C C . THR A 1 205 ? -0.200 -13.025 -9.064 1.00 82.56 205 THR A C 1
ATOM 1555 O O . THR A 1 205 ? -0.237 -12.463 -7.973 1.00 82.56 205 THR A O 1
ATOM 1558 N N . THR A 1 206 ? 0.679 -12.682 -10.008 1.00 85.44 206 THR A N 1
ATOM 1559 C CA . THR A 1 206 ? 1.663 -11.606 -9.823 1.00 85.44 206 THR A CA 1
ATOM 1560 C C . THR A 1 206 ? 1.004 -10.248 -9.534 1.00 85.44 206 THR A C 1
ATOM 1562 O O . THR A 1 206 ? 1.456 -9.500 -8.663 1.00 85.44 206 THR A O 1
ATOM 1565 N N . LEU A 1 207 ? -0.108 -9.934 -10.206 1.00 86.12 207 LEU A N 1
ATOM 1566 C CA . LEU A 1 207 ? -0.861 -8.701 -9.948 1.00 86.12 207 LEU A CA 1
ATOM 1567 C C . LEU A 1 207 ? -1.571 -8.719 -8.590 1.00 86.12 207 LEU A C 1
ATOM 1569 O O . LEU A 1 207 ? -1.625 -7.691 -7.910 1.00 86.12 207 LEU A O 1
ATOM 1573 N N . LYS A 1 208 ? -2.083 -9.884 -8.179 1.00 84.31 208 LYS A N 1
ATOM 1574 C CA . LYS A 1 208 ? -2.713 -10.076 -6.868 1.00 84.31 208 LYS A CA 1
ATOM 1575 C C . LYS A 1 208 ? -1.716 -9.837 -5.729 1.00 84.31 208 LYS A C 1
ATOM 1577 O O . LYS A 1 208 ? -2.025 -9.092 -4.794 1.00 84.31 208 LYS A O 1
ATOM 1582 N N . ASP A 1 209 ? -0.513 -10.397 -5.851 1.00 83.75 209 ASP A N 1
ATOM 1583 C CA . ASP A 1 209 ? 0.585 -10.218 -4.890 1.00 83.75 209 ASP A CA 1
ATOM 1584 C C . ASP A 1 209 ? 1.061 -8.758 -4.840 1.00 83.75 209 ASP A C 1
ATOM 1586 O O . ASP A 1 209 ? 1.421 -8.235 -3.785 1.00 83.75 209 ASP A O 1
ATOM 1590 N N . GLY A 1 210 ? 0.989 -8.065 -5.978 1.00 88.38 210 GLY A N 1
ATOM 1591 C CA . GLY A 1 210 ? 1.222 -6.631 -6.077 1.00 88.38 210 GLY A CA 1
ATOM 1592 C C . GLY A 1 210 ? 2.691 -6.220 -6.179 1.00 88.38 210 GLY A C 1
ATOM 1593 O O . GLY A 1 210 ? 2.978 -5.024 -6.118 1.00 88.38 210 GLY A O 1
ATOM 1594 N N . LEU A 1 211 ? 3.608 -7.179 -6.336 1.00 90.62 211 LEU A N 1
ATOM 1595 C CA . LEU A 1 211 ? 5.047 -6.944 -6.453 1.00 90.62 211 LEU A CA 1
ATOM 1596 C C . LEU A 1 211 ? 5.678 -7.877 -7.495 1.00 90.62 211 LEU A C 1
ATOM 1598 O O . LEU A 1 211 ? 5.461 -9.091 -7.469 1.00 90.62 211 LEU A O 1
ATOM 1602 N N . PHE A 1 212 ? 6.495 -7.324 -8.388 1.00 92.62 212 PHE A N 1
ATOM 1603 C CA . PHE A 1 212 ? 7.161 -8.061 -9.461 1.00 92.62 212 PHE A CA 1
ATOM 1604 C C . PHE A 1 212 ? 8.460 -7.398 -9.911 1.00 92.62 212 PHE A C 1
ATOM 1606 O O . PHE A 1 212 ? 8.691 -6.230 -9.638 1.00 92.62 212 PHE A O 1
ATOM 1613 N N . ASP A 1 213 ? 9.307 -8.143 -10.608 1.00 92.31 213 ASP A N 1
ATOM 1614 C CA . ASP A 1 213 ? 10.474 -7.631 -11.320 1.00 92.31 213 ASP A CA 1
ATOM 1615 C C . ASP A 1 213 ? 10.133 -7.476 -12.810 1.00 92.31 213 ASP A C 1
ATOM 1617 O O . ASP A 1 213 ? 9.509 -8.357 -13.407 1.00 92.31 213 ASP A O 1
ATOM 1621 N N . VAL A 1 214 ? 10.590 -6.385 -13.425 1.00 92.69 214 VAL A N 1
ATOM 1622 C CA . VAL A 1 214 ? 10.518 -6.141 -14.872 1.00 92.69 214 VAL A CA 1
ATOM 1623 C C . VAL A 1 214 ? 11.934 -6.057 -15.425 1.00 92.69 214 VAL A C 1
ATOM 1625 O O . VAL A 1 214 ? 12.697 -5.158 -15.084 1.00 92.69 214 VAL A O 1
ATOM 1628 N N . HIS A 1 215 ? 12.292 -6.992 -16.295 1.00 91.00 215 HIS A N 1
ATOM 1629 C CA . HIS A 1 215 ? 13.556 -6.988 -17.022 1.00 91.00 215 HIS A CA 1
ATOM 1630 C C . HIS A 1 215 ? 13.285 -6.461 -18.423 1.00 91.00 215 HIS A C 1
ATOM 1632 O O . HIS A 1 215 ? 12.505 -7.064 -19.151 1.00 91.00 215 HIS A O 1
ATOM 1638 N N . VAL A 1 216 ? 13.910 -5.354 -18.805 1.00 86.69 216 VAL A N 1
ATOM 1639 C CA . VAL A 1 216 ? 13.788 -4.793 -20.156 1.00 86.69 216 VAL A CA 1
ATOM 1640 C C . VAL A 1 216 ? 15.013 -5.240 -20.953 1.00 86.69 216 VAL A C 1
ATOM 1642 O O . VAL A 1 216 ? 16.134 -4.850 -20.630 1.00 86.69 216 VAL A O 1
ATOM 1645 N N . GLY A 1 217 ? 14.825 -6.141 -21.921 1.00 78.94 217 GLY A N 1
ATOM 1646 C CA . GLY A 1 217 ? 15.915 -6.680 -22.735 1.00 78.94 217 GLY A CA 1
ATOM 1647 C C . GLY A 1 217 ? 16.268 -5.777 -23.918 1.00 78.94 217 GLY A C 1
ATOM 1648 O O . GLY A 1 217 ? 15.379 -5.384 -24.659 1.00 78.94 217 GLY A O 1
ATOM 1649 N N . GLY A 1 218 ? 17.566 -5.532 -24.136 1.00 62.81 218 GLY A N 1
ATOM 1650 C CA . GLY A 1 218 ? 18.099 -4.940 -25.371 1.00 62.81 218 GLY A CA 1
ATOM 1651 C C . GLY A 1 218 ? 18.173 -3.406 -25.405 1.00 62.81 218 GLY A C 1
ATOM 1652 O O . GLY A 1 218 ? 17.167 -2.732 -25.560 1.00 62.81 218 GLY A O 1
ATOM 1653 N N . GLY A 1 219 ? 19.400 -2.873 -25.378 1.00 53.62 219 GLY A N 1
ATOM 1654 C CA . GLY A 1 219 ? 19.755 -1.602 -26.027 1.00 53.62 219 GLY A CA 1
ATOM 1655 C C . GLY A 1 219 ? 19.561 -0.312 -25.218 1.00 53.62 219 GLY A C 1
ATOM 1656 O O . GLY A 1 219 ? 18.462 0.210 -25.108 1.00 53.62 219 GLY A O 1
ATOM 1657 N N . ASN A 1 220 ? 20.679 0.268 -24.770 1.00 44.50 220 ASN A N 1
ATOM 1658 C CA . ASN A 1 220 ? 20.823 1.659 -24.313 1.00 44.50 220 ASN A CA 1
ATOM 1659 C C . ASN A 1 220 ? 19.999 2.094 -23.088 1.00 44.50 220 ASN A C 1
ATOM 1661 O O . ASN A 1 220 ? 19.479 3.208 -23.051 1.00 44.50 220 ASN A O 1
ATOM 1665 N N . ALA A 1 221 ? 19.993 1.303 -22.012 1.00 48.50 221 ALA A N 1
ATOM 1666 C CA . ALA A 1 221 ? 19.793 1.869 -20.675 1.00 48.50 221 ALA A CA 1
ATOM 1667 C C . ALA A 1 221 ? 21.041 2.690 -20.281 1.00 48.50 221 ALA A C 1
ATOM 1669 O O . ALA A 1 221 ? 21.848 2.283 -19.451 1.00 48.50 221 ALA A O 1
ATOM 1670 N N . GLY A 1 222 ? 21.251 3.828 -20.946 1.00 41.22 222 GLY A N 1
ATOM 1671 C CA . GLY A 1 222 ? 22.298 4.786 -20.617 1.00 41.22 222 GLY A CA 1
ATOM 1672 C C . GLY A 1 222 ? 21.995 5.438 -19.274 1.00 41.22 222 GLY A C 1
ATOM 1673 O O . GLY A 1 222 ? 21.338 6.469 -19.226 1.00 41.22 222 GLY A O 1
ATOM 1674 N N . GLY A 1 223 ? 22.451 4.821 -18.184 1.00 46.75 223 GLY A N 1
ATOM 1675 C CA . GLY A 1 223 ? 22.429 5.429 -16.857 1.00 46.75 223 GLY A CA 1
ATOM 1676 C C . GLY A 1 223 ? 22.324 4.423 -15.716 1.00 46.75 223 GLY A C 1
ATOM 1677 O O . GLY A 1 223 ? 21.217 4.068 -15.339 1.00 46.75 223 GLY A O 1
ATOM 1678 N N . ALA A 1 224 ? 23.482 4.027 -15.170 1.00 46.50 224 ALA A N 1
ATOM 1679 C CA . ALA A 1 224 ? 23.839 3.608 -13.796 1.00 46.50 224 ALA A CA 1
ATOM 1680 C C . ALA A 1 224 ? 22.936 2.688 -12.929 1.00 46.50 224 ALA A C 1
ATOM 1682 O O . ALA A 1 224 ? 23.421 2.169 -11.925 1.00 46.50 224 ALA A O 1
ATOM 1683 N N . ALA A 1 225 ? 21.666 2.460 -13.248 1.00 59.53 225 ALA A N 1
ATOM 1684 C CA . ALA A 1 225 ? 20.781 1.537 -12.546 1.00 59.53 225 ALA A CA 1
ATOM 1685 C C . ALA A 1 225 ? 20.724 0.209 -13.313 1.00 59.53 225 ALA A C 1
ATOM 1687 O O . ALA A 1 225 ? 19.698 -0.147 -13.893 1.00 59.53 225 ALA A O 1
ATOM 1688 N N . ASP A 1 226 ? 21.852 -0.504 -13.337 1.00 64.19 226 ASP A N 1
ATOM 1689 C CA . ASP A 1 226 ? 21.934 -1.854 -13.890 1.00 64.19 226 ASP A CA 1
ATOM 1690 C C . ASP A 1 226 ? 21.094 -2.806 -13.029 1.00 64.19 226 ASP A C 1
ATOM 1692 O O . ASP A 1 226 ? 21.470 -3.177 -11.914 1.00 64.19 226 ASP A O 1
ATOM 1696 N N . GLY A 1 227 ? 19.914 -3.181 -13.522 1.00 81.25 227 GLY A N 1
ATOM 1697 C CA . GLY A 1 227 ? 19.067 -4.163 -12.857 1.00 81.25 227 GLY A CA 1
ATOM 1698 C C . GLY A 1 227 ? 17.609 -4.159 -13.314 1.00 81.25 227 GLY A C 1
ATOM 1699 O O . GLY A 1 227 ? 17.170 -3.248 -14.023 1.00 81.25 227 GLY A O 1
ATOM 1700 N N . PRO A 1 228 ? 16.840 -5.183 -12.904 1.00 88.69 228 PRO A N 1
ATOM 1701 C CA . PRO A 1 228 ? 15.402 -5.197 -13.116 1.00 88.69 228 PRO A CA 1
ATOM 1702 C C . PRO A 1 228 ? 14.737 -4.018 -12.410 1.00 88.69 228 PRO A C 1
ATOM 1704 O O . PRO A 1 228 ? 15.169 -3.580 -11.341 1.00 88.69 228 PRO A O 1
ATOM 1707 N N . TRP A 1 229 ? 13.652 -3.523 -12.996 1.00 92.81 229 TRP A N 1
ATOM 1708 C CA . TRP A 1 229 ? 12.801 -2.551 -12.328 1.00 92.81 229 TRP A CA 1
ATOM 1709 C C . TRP A 1 229 ? 11.907 -3.281 -11.336 1.00 92.81 229 TRP A C 1
ATOM 1711 O O . TRP A 1 229 ? 11.368 -4.345 -11.637 1.00 92.81 229 TRP A O 1
ATOM 1721 N N . LEU A 1 230 ? 11.698 -2.672 -10.176 1.00 94.00 230 LEU A N 1
ATOM 1722 C CA . LEU A 1 230 ? 10.732 -3.142 -9.202 1.00 94.00 230 LEU A CA 1
ATOM 1723 C C . LEU A 1 230 ? 9.330 -2.682 -9.614 1.00 94.00 230 LEU A C 1
ATOM 1725 O O . LEU A 1 230 ? 8.983 -1.516 -9.456 1.00 94.00 230 LEU A O 1
ATOM 1729 N N . GLY A 1 231 ? 8.510 -3.583 -10.129 1.00 94.75 231 GLY A N 1
ATOM 1730 C CA . GLY A 1 231 ? 7.086 -3.359 -10.336 1.00 94.75 231 GLY A CA 1
ATOM 1731 C C . GLY A 1 231 ? 6.306 -3.440 -9.030 1.00 94.75 231 GLY A C 1
ATOM 1732 O O . GLY A 1 231 ? 6.349 -4.452 -8.336 1.00 94.75 231 GLY A O 1
ATOM 1733 N N . TYR A 1 232 ? 5.565 -2.384 -8.711 1.00 93.88 232 TYR A N 1
ATOM 1734 C CA . TYR A 1 232 ? 4.636 -2.320 -7.590 1.00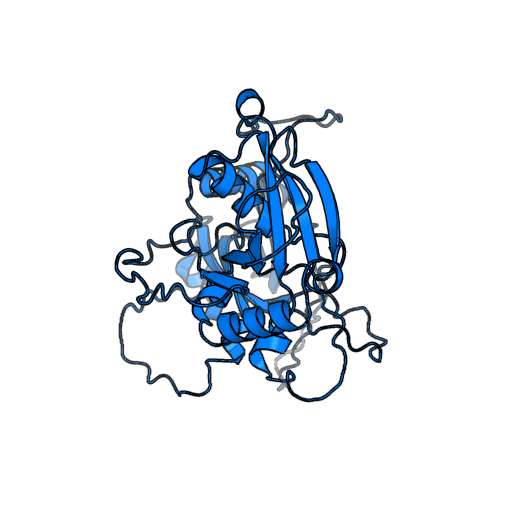 93.88 232 TYR A CA 1
ATOM 1735 C C . TYR A 1 232 ? 3.255 -1.957 -8.112 1.00 93.88 232 TYR A C 1
ATOM 1737 O O . TYR A 1 232 ? 3.092 -0.970 -8.825 1.00 93.88 232 TYR A O 1
ATOM 1745 N N . VAL A 1 233 ? 2.255 -2.753 -7.756 1.00 91.81 233 VAL A N 1
ATOM 1746 C CA . VAL A 1 233 ? 0.872 -2.501 -8.144 1.00 91.81 233 VAL A CA 1
ATOM 1747 C C . VAL A 1 233 ? 0.308 -1.388 -7.258 1.00 91.81 233 VAL A C 1
ATOM 1749 O O . VAL A 1 233 ? -0.181 -1.630 -6.153 1.00 91.81 233 VAL A O 1
ATOM 1752 N N . ASP A 1 234 ? 0.401 -0.164 -7.763 1.00 91.19 234 ASP A N 1
ATOM 1753 C CA . ASP A 1 234 ? 0.160 1.065 -7.022 1.00 91.19 234 ASP A CA 1
ATOM 1754 C C . ASP A 1 234 ? -1.343 1.358 -6.882 1.00 91.19 234 ASP A C 1
ATOM 1756 O O . ASP A 1 234 ? -2.135 1.169 -7.808 1.00 91.19 234 ASP A O 1
ATOM 1760 N N . SER A 1 235 ? -1.738 1.789 -5.689 1.00 86.69 235 SER A N 1
ATOM 1761 C CA . SER A 1 235 ? -3.095 2.225 -5.358 1.00 86.69 235 SER A CA 1
ATOM 1762 C C . SER A 1 235 ? -3.278 3.740 -5.424 1.00 86.69 235 SER A C 1
ATOM 1764 O O . SER A 1 235 ? -4.416 4.212 -5.389 1.00 86.69 235 SER A O 1
ATOM 1766 N N . SER A 1 236 ? -2.183 4.500 -5.535 1.00 86.62 236 SER A N 1
ATOM 1767 C CA . SER A 1 236 ? -2.234 5.943 -5.751 1.00 86.62 236 SER A CA 1
ATOM 1768 C C . SER A 1 236 ? -2.918 6.279 -7.066 1.00 86.62 236 SER A C 1
ATOM 1770 O O . SER A 1 236 ? -2.775 5.590 -8.077 1.00 86.62 236 SER A O 1
ATOM 1772 N N . THR A 1 237 ? -3.633 7.392 -7.042 1.00 83.38 237 THR A N 1
ATOM 1773 C CA . THR A 1 237 ? -4.347 7.949 -8.193 1.00 83.38 237 THR A CA 1
ATOM 1774 C C . THR A 1 237 ? -3.632 9.164 -8.756 1.00 83.38 237 THR A C 1
ATOM 1776 O O . THR A 1 237 ? -3.914 9.602 -9.869 1.00 83.38 237 THR A O 1
ATOM 1779 N N . SER A 1 238 ? -2.656 9.674 -8.004 1.00 84.19 238 SER A N 1
ATOM 1780 C CA . SER A 1 238 ? -1.761 10.723 -8.449 1.00 84.19 238 SER A CA 1
ATOM 1781 C C . SER A 1 238 ? -0.806 10.171 -9.495 1.00 84.19 238 SER A C 1
ATOM 1783 O O . SER A 1 238 ? -0.088 9.211 -9.230 1.00 84.19 238 SER A O 1
ATOM 1785 N N . ALA A 1 239 ? -0.744 10.818 -10.658 1.00 83.56 239 ALA A N 1
ATOM 1786 C CA . ALA A 1 239 ? 0.217 10.485 -11.707 1.00 83.56 239 ALA A CA 1
ATOM 1787 C C . ALA A 1 239 ? 1.678 10.628 -11.232 1.00 83.56 239 ALA A C 1
ATOM 1789 O O . ALA A 1 239 ? 2.542 9.853 -11.653 1.00 83.56 239 ALA A O 1
ATOM 1790 N N . GLU A 1 240 ? 1.918 11.568 -10.314 1.00 86.38 240 GLU A N 1
ATOM 1791 C CA . GLU A 1 240 ? 3.242 12.017 -9.876 1.00 86.38 240 GLU A CA 1
ATOM 1792 C C . GLU A 1 240 ? 3.673 11.422 -8.532 1.00 86.38 240 GLU A C 1
ATOM 1794 O O . GLU A 1 240 ? 4.868 11.310 -8.270 1.00 86.38 240 GLU A O 1
ATOM 1799 N N . ALA A 1 241 ? 2.744 10.953 -7.693 1.00 88.25 241 ALA A N 1
ATOM 1800 C CA . ALA A 1 241 ? 3.070 10.403 -6.377 1.00 88.25 241 ALA A CA 1
ATOM 1801 C C . ALA A 1 241 ? 2.829 8.893 -6.295 1.00 88.25 241 ALA A C 1
ATOM 1803 O O . ALA A 1 241 ? 1.743 8.413 -6.614 1.00 88.25 241 ALA A O 1
ATOM 1804 N N . MET A 1 242 ? 3.819 8.147 -5.801 1.00 90.75 242 MET A N 1
ATOM 1805 C CA . MET A 1 242 ? 3.678 6.720 -5.488 1.00 90.75 242 MET A CA 1
ATOM 1806 C C . MET A 1 242 ? 2.755 6.500 -4.282 1.00 90.75 242 MET A C 1
ATOM 1808 O O . MET A 1 242 ? 2.761 7.289 -3.332 1.00 90.75 242 MET A O 1
ATOM 1812 N N . GLY A 1 243 ? 2.010 5.395 -4.278 1.00 87.69 243 GLY A N 1
ATOM 1813 C CA . GLY A 1 243 ? 1.157 5.007 -3.156 1.00 87.69 243 GLY A CA 1
ATOM 1814 C C . GLY A 1 243 ? 1.937 4.735 -1.881 1.00 87.69 243 GLY A C 1
ATOM 1815 O O . GLY A 1 243 ? 3.071 4.252 -1.887 1.00 87.69 243 GLY A O 1
ATOM 1816 N N . TRP A 1 244 ? 1.315 5.041 -0.746 1.00 83.12 244 TRP A N 1
ATOM 1817 C CA . TRP A 1 244 ? 1.997 5.027 0.549 1.00 83.12 244 TRP A CA 1
ATOM 1818 C C . TRP A 1 244 ? 2.452 3.637 0.983 1.00 83.12 244 TRP A C 1
ATOM 1820 O O . TRP A 1 244 ? 3.512 3.509 1.597 1.00 83.12 244 TRP A O 1
ATOM 1830 N N . GLY A 1 245 ? 1.698 2.600 0.607 1.00 86.88 245 GLY A N 1
ATOM 1831 C CA . GLY A 1 245 ? 2.036 1.205 0.885 1.00 86.88 245 GLY A CA 1
ATOM 1832 C C . GLY A 1 245 ? 3.409 0.789 0.352 1.00 86.88 245 GLY A C 1
ATOM 1833 O O . GLY A 1 245 ? 4.068 -0.069 0.943 1.00 86.88 245 GLY A O 1
ATOM 1834 N N . LEU A 1 246 ? 3.893 1.452 -0.704 1.00 90.62 246 LEU A N 1
ATOM 1835 C CA . LEU A 1 246 ? 5.213 1.204 -1.272 1.00 90.62 246 LEU A CA 1
ATOM 1836 C C . LEU A 1 246 ? 6.337 1.437 -0.258 1.00 90.62 246 LEU A C 1
ATOM 1838 O O . LEU A 1 246 ? 7.330 0.723 -0.289 1.00 90.62 246 LEU A O 1
ATOM 1842 N N . ARG A 1 247 ? 6.206 2.387 0.673 1.00 90.56 247 ARG A N 1
ATOM 1843 C CA . ARG A 1 247 ? 7.267 2.676 1.654 1.00 90.56 247 ARG A CA 1
ATOM 1844 C C . ARG A 1 247 ? 7.580 1.474 2.546 1.00 90.56 247 ARG A C 1
ATOM 1846 O O . ARG A 1 247 ? 8.750 1.178 2.767 1.00 90.56 247 ARG A O 1
ATOM 1853 N N . ASN A 1 248 ? 6.559 0.735 2.984 1.00 90.12 248 ASN A N 1
ATOM 1854 C CA . ASN A 1 248 ? 6.753 -0.495 3.760 1.00 90.12 248 ASN A CA 1
ATOM 1855 C C . ASN A 1 248 ? 7.458 -1.570 2.928 1.00 90.12 248 ASN A C 1
ATOM 1857 O O . ASN A 1 248 ? 8.358 -2.253 3.416 1.00 90.12 248 ASN A O 1
ATOM 1861 N N . VAL A 1 249 ? 7.084 -1.684 1.651 1.00 90.12 249 VAL A N 1
ATOM 1862 C CA . VAL A 1 249 ? 7.730 -2.600 0.707 1.00 90.12 249 VAL A CA 1
ATOM 1863 C C . VAL A 1 249 ? 9.197 -2.218 0.516 1.00 90.12 249 VAL A C 1
ATOM 1865 O O . VAL A 1 249 ? 10.066 -3.066 0.686 1.00 90.12 249 VAL A O 1
ATOM 1868 N N . LEU A 1 250 ? 9.504 -0.949 0.239 1.00 90.69 250 LEU A N 1
ATOM 1869 C CA . LEU A 1 250 ? 10.879 -0.475 0.075 1.00 90.69 250 LEU A CA 1
ATOM 1870 C C . LEU A 1 250 ? 11.704 -0.683 1.337 1.00 90.69 250 LEU A C 1
ATOM 1872 O O . LEU A 1 250 ? 12.863 -1.072 1.234 1.00 90.69 250 LEU A O 1
ATOM 1876 N N . PHE A 1 251 ? 11.122 -0.468 2.516 1.00 89.31 251 PHE A N 1
ATOM 1877 C CA . PHE A 1 251 ? 11.796 -0.727 3.781 1.00 89.31 251 PHE A CA 1
ATOM 1878 C C . PHE A 1 251 ? 12.221 -2.197 3.887 1.00 89.31 251 PHE A C 1
ATOM 1880 O O . PHE A 1 251 ? 13.407 -2.493 4.036 1.00 89.31 251 PHE A O 1
ATOM 1887 N N . LEU A 1 252 ? 11.275 -3.121 3.703 1.00 87.44 252 LEU A N 1
ATOM 1888 C CA . LEU A 1 252 ? 11.541 -4.558 3.767 1.00 87.44 252 LEU A CA 1
ATOM 1889 C C . LEU A 1 252 ? 12.530 -5.024 2.696 1.00 87.44 252 LEU A C 1
ATOM 1891 O O . LEU A 1 252 ? 13.402 -5.848 2.970 1.00 87.44 252 LEU A O 1
ATOM 1895 N N . LEU A 1 253 ? 12.423 -4.487 1.480 1.00 86.12 253 LEU A N 1
ATOM 1896 C CA . LEU A 1 253 ? 13.347 -4.795 0.392 1.00 86.12 253 LEU A CA 1
ATOM 1897 C C . LEU A 1 253 ? 14.757 -4.289 0.680 1.00 86.12 253 LEU A C 1
ATOM 1899 O O . LEU A 1 253 ? 15.716 -5.016 0.423 1.00 86.12 253 LEU A O 1
ATOM 1903 N N . ALA A 1 254 ? 14.896 -3.087 1.244 1.00 87.56 254 ALA A N 1
ATOM 1904 C CA . ALA A 1 254 ? 16.190 -2.552 1.646 1.00 87.56 254 ALA A CA 1
ATOM 1905 C C . ALA A 1 254 ? 16.884 -3.489 2.635 1.00 87.56 254 ALA A C 1
ATOM 1907 O O . ALA A 1 254 ? 18.045 -3.845 2.426 1.00 87.56 254 ALA A O 1
ATOM 1908 N N . SER A 1 255 ? 16.144 -3.955 3.645 1.00 84.44 255 SER A N 1
ATOM 1909 C CA . SER A 1 255 ? 16.663 -4.857 4.671 1.00 84.44 255 SER A CA 1
ATOM 1910 C C . SER A 1 255 ? 16.978 -6.254 4.137 1.00 84.44 255 SER A C 1
AT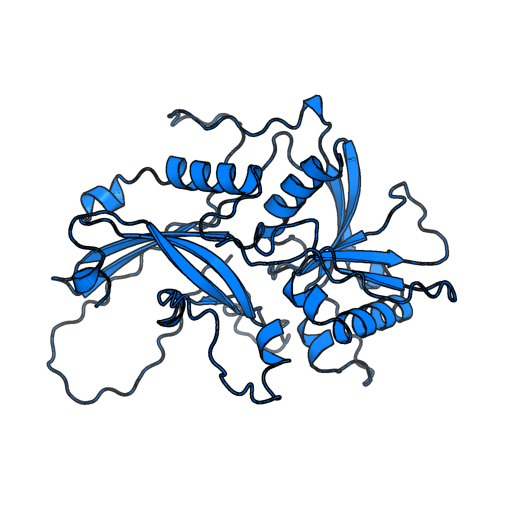OM 1912 O O . SER A 1 255 ? 18.063 -6.769 4.398 1.00 84.44 255 SER A O 1
ATOM 1914 N N . LYS A 1 256 ? 16.089 -6.856 3.336 1.00 85.44 256 LYS A N 1
ATOM 1915 C CA . LYS A 1 256 ? 16.273 -8.226 2.827 1.00 85.44 256 LYS A CA 1
ATOM 1916 C C . LYS A 1 256 ? 17.291 -8.330 1.689 1.00 85.44 256 LYS A C 1
ATOM 1918 O O . LYS A 1 256 ? 18.083 -9.267 1.664 1.00 85.44 256 LYS A O 1
ATOM 1923 N N . ARG A 1 257 ? 17.287 -7.383 0.742 1.00 84.25 257 ARG A N 1
ATOM 1924 C CA . ARG A 1 257 ? 18.168 -7.387 -0.446 1.00 84.25 257 ARG A CA 1
ATOM 1925 C C . ARG A 1 257 ? 19.411 -6.505 -0.300 1.00 84.25 257 ARG A C 1
ATOM 1927 O O . ARG A 1 257 ? 20.176 -6.390 -1.254 1.00 84.25 257 ARG A O 1
ATOM 1934 N N . ARG A 1 258 ? 19.626 -5.890 0.870 1.00 86.50 258 ARG A N 1
ATOM 1935 C CA . ARG A 1 258 ? 20.748 -4.969 1.135 1.00 86.50 258 ARG A CA 1
ATOM 1936 C C . ARG A 1 258 ? 20.831 -3.857 0.079 1.00 86.50 258 ARG A C 1
ATOM 1938 O O . ARG A 1 258 ? 21.893 -3.594 -0.481 1.00 86.50 258 ARG A O 1
ATOM 1945 N N . LEU A 1 259 ? 19.694 -3.217 -0.214 1.00 88.44 259 LEU A N 1
ATOM 1946 C CA . LEU A 1 259 ? 19.608 -2.163 -1.240 1.00 88.44 259 LEU A CA 1
ATOM 1947 C C . LEU A 1 259 ? 20.151 -0.805 -0.772 1.00 88.44 259 LEU A C 1
ATOM 1949 O O . LEU A 1 259 ? 20.084 0.163 -1.520 1.00 88.44 259 LEU A O 1
ATOM 1953 N N . TYR A 1 260 ? 20.693 -0.714 0.440 1.00 89.44 260 TYR A N 1
ATOM 1954 C CA . TYR A 1 260 ? 21.228 0.524 1.000 1.00 89.44 260 TYR A CA 1
ATOM 1955 C C . TYR A 1 260 ? 22.278 1.179 0.098 1.00 89.44 260 TYR A C 1
ATOM 1957 O O . TYR A 1 260 ? 23.145 0.508 -0.462 1.00 89.44 260 TYR A O 1
ATOM 1965 N N . GLY A 1 261 ? 22.179 2.499 -0.057 1.00 89.94 261 GLY A N 1
ATOM 1966 C CA . GLY A 1 261 ? 23.035 3.303 -0.929 1.00 89.94 261 GLY A CA 1
ATOM 1967 C C . GLY A 1 261 ? 22.836 3.072 -2.432 1.00 89.94 261 GLY A C 1
ATOM 1968 O O . GLY A 1 261 ? 23.438 3.798 -3.226 1.00 89.94 261 GLY A O 1
ATOM 1969 N N . ARG A 1 262 ? 22.008 2.098 -2.839 1.00 91.81 262 ARG A N 1
ATOM 1970 C CA . ARG A 1 262 ? 21.746 1.788 -4.249 1.00 91.81 262 ARG A CA 1
ATOM 1971 C C . ARG A 1 262 ? 20.651 2.676 -4.817 1.00 91.81 262 ARG A C 1
ATOM 1973 O O . ARG A 1 262 ? 19.756 3.128 -4.105 1.00 91.81 262 ARG A O 1
ATOM 1980 N N . THR A 1 263 ? 20.702 2.856 -6.127 1.00 93.44 263 THR A N 1
ATOM 1981 C CA . THR A 1 263 ? 19.619 3.441 -6.914 1.00 93.44 263 THR A CA 1
ATOM 1982 C C . THR A 1 263 ? 18.881 2.320 -7.628 1.00 93.44 263 THR A C 1
ATOM 1984 O O . THR A 1 263 ? 19.517 1.469 -8.246 1.00 93.44 263 THR A O 1
ATOM 1987 N N . ILE A 1 264 ? 17.553 2.306 -7.540 1.00 93.00 264 ILE A N 1
ATOM 1988 C CA . ILE A 1 264 ? 16.710 1.364 -8.282 1.00 93.00 264 ILE A CA 1
ATOM 1989 C C . ILE A 1 264 ? 15.660 2.120 -9.087 1.00 93.00 264 ILE A C 1
ATOM 1991 O O . ILE A 1 264 ? 15.313 3.260 -8.769 1.00 93.00 264 ILE A O 1
ATOM 1995 N N . ARG A 1 265 ? 15.108 1.441 -10.091 1.00 94.38 265 ARG A N 1
ATOM 1996 C CA . ARG A 1 265 ? 13.929 1.899 -10.823 1.00 94.38 265 ARG A CA 1
ATOM 1997 C C . ARG A 1 265 ? 12.698 1.175 -10.302 1.00 94.38 265 ARG A C 1
ATOM 1999 O O . ARG A 1 265 ? 12.734 -0.038 -10.108 1.00 94.38 265 ARG A O 1
ATOM 2006 N N . ILE A 1 266 ? 11.626 1.916 -10.071 1.00 95.50 266 ILE A N 1
ATOM 2007 C CA . ILE A 1 266 ? 10.357 1.412 -9.557 1.00 95.50 266 ILE A CA 1
ATOM 2008 C C . ILE A 1 266 ? 9.276 1.736 -10.577 1.00 95.50 266 ILE A C 1
ATOM 2010 O O . ILE A 1 266 ? 9.048 2.901 -10.885 1.00 95.50 266 ILE A O 1
ATOM 2014 N N . LEU A 1 267 ? 8.591 0.716 -11.078 1.00 95.69 267 LEU A N 1
ATOM 2015 C CA . LEU A 1 267 ? 7.383 0.872 -11.873 1.00 95.69 267 LEU A CA 1
ATOM 2016 C C . LEU A 1 267 ? 6.173 0.910 -10.933 1.00 95.69 267 LEU A C 1
ATOM 2018 O O . LEU A 1 267 ? 5.756 -0.122 -10.413 1.00 95.69 267 LEU A O 1
ATOM 2022 N N . ALA A 1 268 ? 5.592 2.093 -10.741 1.00 95.19 268 ALA A N 1
ATOM 2023 C CA . ALA A 1 268 ? 4.304 2.259 -10.079 1.00 95.19 268 ALA A CA 1
ATOM 2024 C C . ALA A 1 268 ? 3.188 1.904 -11.071 1.00 95.19 268 ALA A C 1
ATOM 2026 O O . ALA A 1 268 ? 2.768 2.725 -11.886 1.00 95.19 268 ALA A O 1
ATOM 2027 N N . PHE A 1 269 ? 2.752 0.649 -11.043 1.00 94.12 269 PHE A N 1
ATOM 2028 C CA . PHE A 1 269 ? 1.818 0.079 -12.002 1.00 94.12 269 PHE A CA 1
ATOM 2029 C C . PHE A 1 269 ? 0.360 0.358 -11.618 1.00 94.12 269 PHE A C 1
ATOM 2031 O O . PHE A 1 269 ? -0.130 -0.165 -10.618 1.00 94.12 269 PHE A O 1
ATOM 2038 N N . ARG A 1 270 ? -0.345 1.141 -12.441 1.00 91.75 270 ARG A N 1
ATOM 2039 C CA . ARG A 1 270 ? -1.734 1.595 -12.204 1.00 91.75 270 ARG A CA 1
ATOM 2040 C C . ARG A 1 270 ? -2.720 1.154 -13.287 1.00 91.75 270 ARG A C 1
ATOM 2042 O O . ARG A 1 270 ? -3.931 1.259 -13.123 1.00 91.75 270 ARG A O 1
ATOM 2049 N N . ASP A 1 271 ? -2.227 0.594 -14.387 1.00 89.25 271 ASP A N 1
ATOM 2050 C CA . ASP A 1 271 ? -3.017 0.271 -15.581 1.00 89.25 271 ASP A CA 1
ATOM 2051 C C . ASP A 1 271 ? -3.712 -1.112 -15.524 1.00 89.25 271 ASP A C 1
ATOM 2053 O O . ASP A 1 271 ? -3.986 -1.728 -16.554 1.00 89.25 271 ASP A O 1
ATOM 2057 N N . LEU A 1 272 ? -4.054 -1.609 -14.328 1.00 85.44 272 LEU A N 1
ATOM 2058 C CA . LEU A 1 272 ? -4.669 -2.934 -14.119 1.00 85.44 272 LEU A CA 1
ATOM 2059 C C . LEU A 1 272 ? -5.925 -3.175 -14.959 1.00 85.44 272 LEU A C 1
ATOM 2061 O O . LEU A 1 272 ? -6.104 -4.258 -15.514 1.00 85.44 272 LEU A O 1
ATOM 2065 N N . ARG A 1 273 ? -6.797 -2.168 -15.084 1.00 82.75 273 ARG A N 1
ATOM 2066 C CA . ARG A 1 273 ? -8.015 -2.304 -15.895 1.00 82.75 273 ARG A CA 1
ATOM 2067 C C . ARG A 1 273 ? -7.687 -2.610 -17.351 1.00 82.75 273 ARG A C 1
ATOM 2069 O O . ARG A 1 273 ? -8.349 -3.463 -17.925 1.00 82.75 273 ARG A O 1
ATOM 2076 N N . LYS A 1 274 ? -6.640 -1.991 -17.910 1.00 80.31 274 LYS A N 1
ATOM 2077 C CA . LYS A 1 274 ? -6.199 -2.238 -19.292 1.00 80.31 274 LYS A CA 1
ATOM 2078 C C . LYS A 1 274 ? -5.700 -3.673 -19.474 1.00 80.31 274 LYS A C 1
ATOM 2080 O O . LYS A 1 274 ? -5.949 -4.274 -20.515 1.00 80.31 274 LYS A O 1
ATOM 2085 N N . VAL A 1 275 ? -5.067 -4.250 -18.447 1.00 80.88 275 VAL A N 1
ATOM 2086 C CA . VAL A 1 275 ? -4.673 -5.670 -18.442 1.00 80.88 275 VAL A CA 1
ATOM 2087 C C . VAL A 1 275 ? -5.905 -6.576 -18.499 1.00 80.88 275 VAL A C 1
ATOM 2089 O O . VAL A 1 275 ? -5.959 -7.517 -19.294 1.00 80.88 275 VAL A O 1
ATOM 2092 N N . ILE A 1 276 ? -6.918 -6.281 -17.680 1.00 79.00 276 ILE A N 1
ATOM 2093 C CA . ILE A 1 276 ? -8.113 -7.121 -17.532 1.00 79.00 276 ILE A CA 1
ATOM 2094 C C . ILE A 1 276 ? -8.999 -7.041 -18.782 1.00 79.00 276 ILE A C 1
ATOM 2096 O O . ILE A 1 276 ? -9.310 -8.077 -19.369 1.00 79.00 276 ILE A O 1
ATOM 2100 N N . THR A 1 277 ? -9.348 -5.834 -19.239 1.00 74.00 277 THR A N 1
ATOM 2101 C CA . THR A 1 277 ? -10.384 -5.617 -20.266 1.00 74.00 277 THR A CA 1
ATOM 2102 C C . THR A 1 277 ? -9.950 -5.888 -21.707 1.00 74.00 277 THR A C 1
ATOM 2104 O O . THR A 1 277 ? -10.790 -5.810 -22.595 1.00 74.00 277 THR A O 1
ATOM 2107 N N . HIS A 1 278 ? -8.684 -6.235 -21.972 1.00 60.25 278 HIS A N 1
ATOM 2108 C CA . HIS A 1 278 ? -8.212 -6.568 -23.329 1.00 60.25 278 HIS A CA 1
ATOM 2109 C C . HIS A 1 278 ? -8.424 -5.450 -24.376 1.00 60.25 278 HIS A C 1
ATOM 2111 O O . HIS A 1 278 ? -8.491 -5.729 -25.566 1.00 60.25 278 HIS A O 1
ATOM 2117 N N . GLN A 1 279 ? -8.447 -4.171 -23.990 1.00 54.69 279 GLN A N 1
ATOM 2118 C CA . GLN A 1 279 ? -8.462 -3.056 -24.958 1.00 54.69 279 GLN A CA 1
ATOM 2119 C C . GLN A 1 279 ? -7.093 -2.821 -25.638 1.00 54.69 279 GLN A C 1
ATOM 2121 O O . GLN A 1 279 ? -6.721 -1.687 -25.916 1.00 54.69 279 GLN A O 1
ATOM 2126 N N . ALA A 1 280 ? -6.316 -3.879 -25.877 1.00 48.56 280 ALA A N 1
ATOM 2127 C CA . ALA A 1 280 ? -5.012 -3.781 -26.533 1.00 48.56 280 ALA A CA 1
ATOM 2128 C C . ALA A 1 280 ? -5.124 -3.638 -28.063 1.00 48.56 280 ALA A C 1
ATOM 2130 O O . ALA A 1 280 ? -4.195 -3.130 -28.682 1.00 48.56 280 ALA A O 1
ATOM 2131 N N . ASP A 1 281 ? -6.255 -4.034 -28.658 1.00 49.34 281 ASP A N 1
ATOM 2132 C CA . ASP A 1 281 ? -6.334 -4.258 -30.110 1.00 49.34 281 ASP A CA 1
ATOM 2133 C C . ASP A 1 281 ? -7.014 -3.135 -30.906 1.00 49.34 281 ASP A C 1
ATOM 2135 O O . ASP A 1 281 ? -7.084 -3.220 -32.127 1.00 49.34 281 ASP A O 1
ATOM 2139 N N . ASN A 1 282 ? -7.486 -2.063 -30.263 1.00 47.59 282 ASN A N 1
ATOM 2140 C CA . ASN A 1 282 ? -8.087 -0.937 -30.978 1.00 47.59 282 ASN A CA 1
ATOM 2141 C C . ASN A 1 282 ? -7.303 0.341 -30.688 1.00 47.59 282 ASN A C 1
ATOM 2143 O O . ASN A 1 282 ? -7.347 0.813 -29.559 1.00 47.59 282 ASN A O 1
ATOM 2147 N N . GLU A 1 283 ? -6.601 0.815 -31.724 1.00 47.91 283 GLU A N 1
ATOM 2148 C CA . GLU A 1 283 ? -5.938 2.089 -32.103 1.00 47.91 283 GLU A CA 1
ATOM 2149 C C . GLU A 1 283 ? -6.000 3.360 -31.212 1.00 47.91 283 GLU A C 1
ATOM 2151 O O . GLU A 1 283 ? -5.506 4.423 -31.589 1.00 47.91 283 GLU A O 1
ATOM 2156 N N . TYR A 1 284 ? -6.558 3.302 -30.012 1.00 45.62 284 TYR A N 1
ATOM 2157 C CA . TYR A 1 284 ? -6.581 4.375 -29.039 1.00 45.62 284 TYR A CA 1
ATOM 2158 C C . TYR A 1 284 ? -5.290 4.338 -28.225 1.00 45.62 284 TYR A C 1
ATOM 2160 O O . TYR A 1 284 ? -5.100 3.449 -27.398 1.00 45.62 284 TYR A O 1
ATOM 2168 N N . ARG A 1 285 ? -4.401 5.316 -28.448 1.00 55.22 285 ARG A N 1
ATOM 2169 C CA . ARG A 1 285 ? -3.198 5.544 -27.630 1.00 55.22 285 ARG A CA 1
ATOM 2170 C C . ARG A 1 285 ? -3.613 5.699 -26.161 1.00 55.22 285 ARG A C 1
ATOM 2172 O O . ARG A 1 285 ? -4.118 6.764 -25.797 1.00 55.22 285 ARG A O 1
ATOM 2179 N N . PRO A 1 286 ? -3.434 4.690 -25.294 1.00 56.22 286 PRO A N 1
ATOM 2180 C CA . PRO A 1 286 ? -3.873 4.822 -23.922 1.00 56.22 286 PRO A CA 1
ATOM 2181 C C . PRO A 1 286 ? -2.856 5.724 -23.230 1.00 56.22 286 PRO A C 1
ATOM 2183 O O . PRO A 1 286 ? -1.688 5.356 -23.149 1.00 56.22 286 PRO A O 1
ATOM 2186 N N . SER A 1 287 ? -3.273 6.867 -22.688 1.00 74.00 287 SER A N 1
ATOM 2187 C CA . SER A 1 287 ? -2.453 7.567 -21.698 1.00 74.00 287 SER A CA 1
ATOM 2188 C C . SER A 1 287 ? -2.218 6.603 -20.535 1.00 74.00 287 SER A C 1
ATOM 2190 O O . SER A 1 287 ? -3.159 6.189 -19.846 1.00 74.00 287 SER A O 1
ATOM 2192 N N . TYR A 1 288 ? -0.991 6.106 -20.391 1.00 81.75 288 TYR A N 1
ATOM 2193 C CA . TYR A 1 288 ? -0.640 5.206 -19.299 1.00 81.75 288 TYR A CA 1
ATOM 2194 C C . TYR A 1 288 ? -0.616 6.001 -17.999 1.00 81.75 288 TYR A C 1
ATOM 2196 O O . TYR A 1 288 ? -0.038 7.083 -17.927 1.00 81.75 288 TYR A O 1
ATOM 2204 N N . GLN A 1 289 ? -1.281 5.472 -16.975 1.00 89.00 289 GLN A N 1
ATOM 2205 C CA . GLN A 1 289 ? -1.249 6.081 -15.644 1.00 89.00 289 GLN A CA 1
ATOM 2206 C C . GLN A 1 289 ? -0.031 5.624 -14.845 1.00 89.00 289 GLN A C 1
ATOM 2208 O O . GLN A 1 289 ? 0.337 6.254 -13.850 1.00 89.00 289 GLN A O 1
ATOM 2213 N N . SER A 1 290 ? 0.562 4.505 -15.262 1.00 93.31 290 SER A N 1
ATOM 2214 C CA . SER A 1 290 ? 1.769 3.976 -14.655 1.00 93.31 290 SER A CA 1
ATOM 2215 C C . SER A 1 290 ? 2.958 4.891 -14.927 1.00 93.31 290 SER A C 1
ATOM 2217 O O . SER A 1 290 ? 3.127 5.419 -16.028 1.00 93.31 290 SER A O 1
ATOM 2219 N N . SER A 1 291 ? 3.804 5.015 -13.915 1.00 94.50 291 SER A N 1
ATOM 2220 C CA . SER A 1 291 ? 4.989 5.867 -13.932 1.00 94.50 291 SER A CA 1
ATOM 2221 C C . SER A 1 291 ? 6.200 5.074 -13.459 1.00 94.50 291 SER A C 1
ATOM 2223 O O . SER A 1 291 ? 6.074 4.136 -12.667 1.00 94.50 291 SER A O 1
ATOM 2225 N N . VAL A 1 292 ? 7.378 5.454 -13.936 1.00 95.12 292 VAL A N 1
ATOM 2226 C CA . VAL A 1 292 ? 8.658 4.895 -13.509 1.00 95.12 292 VAL A CA 1
ATOM 2227 C C . VAL A 1 292 ? 9.390 5.940 -12.683 1.00 95.12 292 VAL A C 1
ATOM 2229 O O . VAL A 1 292 ? 9.545 7.080 -13.109 1.00 95.12 292 VAL A O 1
ATOM 2232 N N . TYR A 1 293 ? 9.840 5.528 -11.507 1.00 95.50 293 TYR A N 1
ATOM 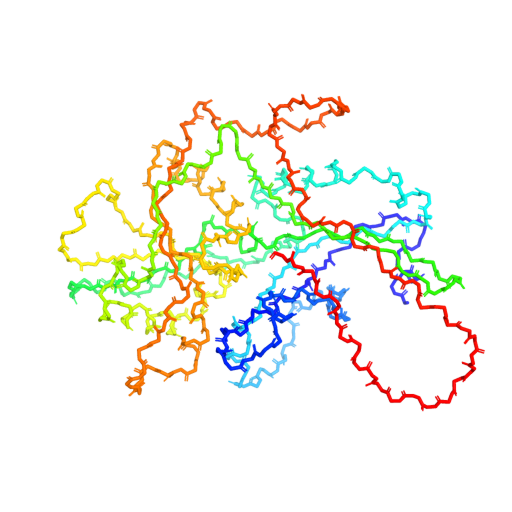2233 C CA . TYR A 1 293 ? 10.563 6.355 -10.554 1.00 95.50 293 TYR A CA 1
ATOM 2234 C C . TYR A 1 293 ? 11.979 5.829 -10.387 1.00 95.50 293 TYR A C 1
ATOM 2236 O O . TYR A 1 293 ? 12.178 4.627 -10.214 1.00 95.50 293 TYR A O 1
ATOM 2244 N N . THR A 1 294 ? 12.957 6.722 -10.364 1.00 94.75 294 THR A N 1
ATOM 2245 C CA . THR A 1 294 ? 14.327 6.407 -9.968 1.00 94.75 294 THR A CA 1
ATOM 2246 C C . THR A 1 294 ? 14.515 6.851 -8.526 1.00 94.75 294 THR A C 1
ATOM 2248 O O . THR A 1 294 ? 14.419 8.037 -8.202 1.00 94.75 294 THR A O 1
ATOM 2251 N N . VAL A 1 295 ? 14.758 5.888 -7.639 1.00 94.00 295 VAL A N 1
ATOM 2252 C CA . VAL A 1 295 ? 14.832 6.117 -6.194 1.00 94.00 295 VAL A CA 1
ATOM 2253 C C . VAL A 1 295 ? 16.165 5.628 -5.663 1.00 94.00 295 VAL A C 1
ATOM 2255 O O . VAL A 1 295 ? 16.572 4.494 -5.922 1.00 94.00 295 VAL A O 1
ATOM 2258 N N . ARG A 1 296 ? 16.831 6.476 -4.879 1.00 94.38 296 ARG A N 1
ATOM 2259 C CA . ARG A 1 296 ? 18.051 6.130 -4.158 1.00 94.38 296 ARG A CA 1
ATOM 2260 C C . ARG A 1 296 ? 17.748 5.827 -2.702 1.00 94.38 296 ARG A C 1
ATOM 2262 O O . ARG A 1 296 ? 17.128 6.622 -1.992 1.00 94.38 296 ARG A O 1
ATOM 2269 N N . PHE A 1 297 ? 18.210 4.664 -2.266 1.00 92.56 297 PHE A N 1
ATOM 2270 C CA . PHE A 1 297 ? 18.162 4.268 -0.873 1.00 92.56 297 PHE A CA 1
ATOM 2271 C C . PHE A 1 297 ? 19.225 5.018 -0.071 1.00 92.56 297 PHE A C 1
ATOM 2273 O O . PHE A 1 297 ? 20.341 5.219 -0.564 1.00 92.56 297 PHE A O 1
ATOM 2280 N N . PRO A 1 298 ? 18.914 5.381 1.181 1.00 91.06 298 PRO A N 1
ATOM 2281 C CA . PRO A 1 298 ? 19.918 5.903 2.099 1.00 91.06 298 PRO A CA 1
ATOM 2282 C C . PRO A 1 298 ? 21.030 4.860 2.341 1.00 91.06 298 PRO A C 1
ATOM 2284 O O . PRO A 1 298 ? 20.798 3.656 2.160 1.00 91.06 298 PRO A O 1
ATOM 2287 N N . PRO A 1 299 ? 22.245 5.294 2.716 1.00 90.50 299 PRO A N 1
ATOM 2288 C CA . PRO A 1 299 ? 23.342 4.385 3.031 1.00 90.50 299 PRO A CA 1
ATOM 2289 C C . PRO A 1 299 ? 23.040 3.576 4.308 1.00 90.50 299 PRO A C 1
ATOM 2291 O O . PRO A 1 299 ? 22.169 3.938 5.100 1.00 90.50 299 PRO A O 1
ATOM 2294 N N . ALA A 1 300 ? 23.699 2.422 4.463 1.00 85.00 300 ALA A N 1
ATOM 2295 C CA . ALA A 1 300 ? 23.319 1.411 5.459 1.00 85.00 300 ALA A CA 1
ATOM 2296 C C . ALA A 1 300 ? 23.514 1.888 6.906 1.00 85.00 300 ALA A C 1
ATOM 2298 O O . ALA A 1 300 ? 22.700 1.584 7.770 1.00 85.00 300 ALA A O 1
ATOM 2299 N N . ASP A 1 301 ? 24.573 2.656 7.142 1.00 79.88 301 ASP A N 1
ATOM 2300 C CA . ASP A 1 301 ? 24.901 3.317 8.407 1.00 79.88 301 ASP A CA 1
ATOM 2301 C C . ASP A 1 301 ? 23.848 4.349 8.828 1.00 79.88 301 ASP A C 1
ATOM 2303 O O . ASP A 1 301 ? 23.624 4.569 10.016 1.00 79.88 301 ASP A O 1
ATOM 2307 N N . ALA A 1 302 ? 23.156 4.937 7.855 1.00 74.38 302 ALA A N 1
ATOM 2308 C CA . ALA A 1 302 ? 22.075 5.876 8.092 1.00 74.38 302 ALA A CA 1
ATOM 2309 C C . ALA A 1 302 ? 20.698 5.191 8.193 1.00 74.38 302 ALA A C 1
ATOM 2311 O O . ALA A 1 302 ? 19.735 5.808 8.641 1.00 74.38 302 ALA A O 1
ATOM 2312 N N . PHE A 1 303 ? 20.573 3.915 7.810 1.00 70.81 303 PHE A N 1
ATOM 2313 C CA . PHE A 1 303 ? 19.310 3.180 7.864 1.00 70.81 303 PHE A CA 1
ATOM 2314 C C . PHE A 1 303 ? 19.060 2.599 9.256 1.00 70.81 303 PHE A C 1
ATOM 2316 O O . PHE A 1 303 ? 19.109 1.392 9.489 1.00 70.81 303 PHE A O 1
ATOM 2323 N N . THR A 1 304 ? 18.782 3.481 10.208 1.00 66.06 304 THR A N 1
ATOM 2324 C CA . THR A 1 304 ? 18.282 3.068 11.517 1.00 66.06 304 THR A CA 1
ATOM 2325 C C . THR A 1 304 ? 16.770 2.886 11.444 1.00 66.06 304 THR A C 1
ATOM 2327 O O . THR A 1 304 ? 16.051 3.718 10.881 1.00 66.06 304 THR A O 1
ATOM 2330 N N . LEU A 1 305 ? 16.268 1.782 12.010 1.00 60.72 305 LEU A N 1
ATOM 2331 C CA . LEU A 1 305 ? 14.861 1.738 12.394 1.00 60.72 305 LEU A CA 1
ATOM 2332 C C . LEU A 1 305 ? 14.620 2.936 13.314 1.00 60.72 305 LEU A C 1
ATOM 2334 O O . LEU A 1 305 ? 15.427 3.141 14.227 1.00 60.72 305 LEU A O 1
ATOM 2338 N N . PRO A 1 306 ? 13.564 3.738 13.091 1.00 55.84 306 PRO A N 1
ATOM 2339 C CA . PRO A 1 306 ? 13.246 4.787 14.039 1.00 55.84 306 PRO A CA 1
ATOM 2340 C C . PRO A 1 306 ? 13.114 4.126 15.417 1.00 55.84 306 PRO A C 1
ATOM 2342 O O . PRO A 1 306 ? 12.419 3.109 15.522 1.00 55.84 306 PRO A O 1
ATOM 2345 N N . PRO A 1 307 ? 13.803 4.629 16.458 1.00 45.94 307 PRO A N 1
ATOM 2346 C CA . PRO A 1 307 ? 13.614 4.087 17.791 1.00 45.94 307 PRO A CA 1
ATOM 2347 C C . PRO A 1 307 ? 12.114 4.137 18.117 1.00 45.94 307 PRO A C 1
ATOM 2349 O O . PRO A 1 307 ? 11.454 5.118 17.746 1.00 45.94 307 PRO A O 1
ATOM 2352 N N . PRO A 1 308 ? 11.547 3.109 18.777 1.00 42.44 308 PRO A N 1
ATOM 2353 C CA . PRO A 1 308 ? 10.192 3.199 19.297 1.00 42.44 308 PRO A CA 1
ATOM 2354 C C . PRO A 1 308 ? 10.157 4.422 20.211 1.00 42.44 308 PRO A C 1
ATOM 2356 O O . PRO A 1 308 ? 10.859 4.491 21.217 1.00 42.44 308 PRO A O 1
ATOM 2359 N N . LEU A 1 309 ? 9.427 5.447 19.792 1.00 37.31 309 LEU A N 1
ATOM 2360 C CA . LEU A 1 309 ? 9.427 6.739 20.463 1.00 37.31 309 LEU A CA 1
ATOM 2361 C C . LEU A 1 309 ? 8.744 6.571 21.825 1.00 37.31 309 LEU A C 1
ATOM 2363 O O . LEU A 1 309 ? 7.517 6.513 21.905 1.00 37.31 309 LEU A O 1
ATOM 2367 N N . SER A 1 310 ? 9.535 6.542 22.895 1.00 31.14 310 SER A N 1
ATOM 2368 C CA . SER A 1 310 ? 9.066 6.889 24.232 1.00 31.14 310 SER A CA 1
ATOM 2369 C C . SER A 1 310 ? 8.777 8.395 24.256 1.00 31.14 310 SER A C 1
ATOM 2371 O O . SER A 1 310 ? 9.703 9.192 24.206 1.00 31.14 310 SER A O 1
ATOM 2373 N N . HIS A 1 311 ? 7.489 8.734 24.239 1.00 34.75 311 HIS A N 1
ATOM 2374 C CA . HIS A 1 311 ? 6.819 9.996 24.581 1.00 34.75 311 HIS A CA 1
ATOM 2375 C C . HIS A 1 311 ? 7.498 11.383 24.411 1.00 34.75 311 HIS A C 1
ATOM 2377 O O . HIS A 1 311 ? 8.578 11.668 24.908 1.00 34.75 311 HIS A O 1
ATOM 2383 N N . ASP A 1 312 ? 6.657 12.284 23.886 1.00 30.16 312 ASP A N 1
ATOM 2384 C CA . ASP A 1 312 ? 6.523 13.720 24.185 1.00 30.16 312 ASP A CA 1
ATOM 2385 C C . ASP A 1 312 ? 7.508 14.731 23.564 1.00 30.16 312 ASP A C 1
ATOM 2387 O O . ASP A 1 312 ? 8.618 14.947 24.037 1.00 30.16 312 ASP A O 1
ATOM 2391 N N . SER A 1 313 ? 7.035 15.481 22.559 1.00 32.50 313 SER A N 1
ATOM 2392 C CA . SER A 1 313 ? 7.310 16.920 22.520 1.00 32.50 313 SER A CA 1
ATOM 2393 C C . SER A 1 313 ? 6.267 17.669 21.678 1.00 32.50 313 SER A C 1
ATOM 2395 O O . SER A 1 313 ? 5.972 17.340 20.527 1.00 32.50 313 SER A O 1
ATOM 2397 N N . ARG A 1 314 ? 5.697 18.715 22.282 1.00 31.78 314 ARG A N 1
ATOM 2398 C CA . ARG A 1 314 ? 4.835 19.719 21.641 1.00 31.78 314 ARG A CA 1
ATOM 2399 C C . ARG A 1 314 ? 5.607 20.757 20.821 1.00 31.78 314 ARG A C 1
ATOM 2401 O O . ARG A 1 314 ? 4.974 21.652 20.279 1.00 31.78 314 ARG A O 1
ATOM 2408 N N . ASN A 1 315 ? 6.929 20.653 20.689 1.00 35.66 315 ASN A N 1
ATOM 2409 C CA . ASN A 1 315 ? 7.728 21.672 20.013 1.00 35.66 315 ASN A CA 1
ATOM 2410 C C . ASN A 1 315 ? 8.555 21.050 18.895 1.00 35.66 315 ASN A C 1
ATOM 2412 O O . ASN A 1 315 ? 9.385 20.172 19.122 1.00 35.66 315 ASN A O 1
ATOM 2416 N N . GLY A 1 316 ? 8.273 21.517 17.678 1.00 39.12 316 GLY A N 1
ATOM 2417 C CA . GLY A 1 316 ? 8.816 21.010 16.429 1.00 39.12 316 GLY A CA 1
ATOM 2418 C C . GLY A 1 316 ? 10.319 20.758 16.482 1.00 39.12 316 GLY A C 1
ATOM 2419 O O . GLY A 1 316 ? 11.116 21.674 16.638 1.00 39.12 316 GLY A O 1
ATOM 2420 N N . SER A 1 317 ? 10.688 19.497 16.293 1.00 30.27 317 SER A N 1
ATOM 2421 C CA . SER A 1 317 ? 12.021 19.090 15.877 1.00 30.27 317 SER A CA 1
ATOM 2422 C C . SER A 1 317 ? 11.909 17.826 15.029 1.00 30.27 317 SER A C 1
ATOM 2424 O O . SER A 1 317 ? 11.093 16.934 15.286 1.00 30.27 317 SER A O 1
ATOM 2426 N N . SER A 1 318 ? 12.677 17.813 13.947 1.00 34.66 318 SER A N 1
ATOM 2427 C CA . SER A 1 318 ? 12.761 16.786 12.918 1.00 34.66 318 SER A CA 1
ATOM 2428 C C . SER A 1 318 ? 13.417 15.512 13.456 1.00 34.66 318 SER A C 1
ATOM 2430 O O . SER A 1 318 ? 14.636 15.422 13.561 1.00 34.66 318 SER A O 1
ATOM 2432 N N . SER A 1 319 ? 12.598 14.506 13.752 1.00 26.89 319 SER A N 1
ATOM 2433 C CA . SER A 1 319 ? 13.003 13.106 13.903 1.00 26.89 319 SER A CA 1
ATOM 2434 C C . SER A 1 319 ? 11.935 12.207 13.268 1.00 26.89 319 SER A C 1
ATOM 2436 O O . SER A 1 319 ? 10.785 12.623 13.098 1.00 26.89 319 SER A O 1
ATOM 2438 N N . ALA A 1 320 ? 12.349 11.020 12.820 1.00 34.50 320 ALA A N 1
ATOM 2439 C CA . ALA A 1 320 ? 11.561 10.089 12.013 1.00 34.50 320 ALA A CA 1
ATOM 2440 C C . ALA A 1 320 ? 10.177 9.791 12.616 1.00 34.50 320 ALA A C 1
ATOM 2442 O O . ALA A 1 320 ? 10.046 9.499 13.803 1.00 34.50 320 ALA A O 1
ATOM 2443 N N . ARG A 1 321 ? 9.137 9.859 11.778 1.00 36.72 321 ARG A N 1
ATOM 2444 C CA . ARG A 1 321 ? 7.733 9.717 12.180 1.00 36.72 321 ARG A CA 1
ATOM 2445 C C . ARG A 1 321 ? 7.141 8.458 11.558 1.00 36.72 321 ARG A C 1
ATOM 2447 O O . ARG A 1 321 ? 7.153 8.325 10.333 1.00 36.72 321 ARG A O 1
ATOM 2454 N N . ALA A 1 322 ? 6.516 7.602 12.366 1.00 37.69 322 ALA A N 1
ATOM 2455 C CA . ALA A 1 322 ? 5.375 6.845 11.869 1.00 37.69 322 ALA A CA 1
ATOM 2456 C C . ALA A 1 322 ? 4.290 7.883 11.553 1.00 37.69 322 ALA A C 1
ATOM 2458 O O . ALA A 1 322 ? 3.689 8.476 12.450 1.00 37.69 322 ALA A O 1
ATOM 2459 N N . THR A 1 323 ? 4.129 8.221 10.275 1.00 39.09 323 THR A N 1
ATOM 2460 C CA . THR A 1 323 ? 3.174 9.261 9.891 1.00 39.09 323 THR A CA 1
ATOM 2461 C C . THR A 1 323 ? 1.816 8.609 9.668 1.00 39.09 323 THR A C 1
ATOM 2463 O O . THR A 1 323 ? 1.601 7.949 8.657 1.00 39.09 323 THR A O 1
ATOM 2466 N N . CYS A 1 324 ? 0.888 8.792 10.609 1.00 39.59 324 CYS A N 1
ATOM 2467 C CA . CYS A 1 324 ? -0.529 8.549 10.357 1.00 39.59 324 CYS A CA 1
ATOM 2468 C C . CYS A 1 324 ? -1.038 9.678 9.451 1.00 39.59 324 CYS A C 1
ATOM 2470 O O . CYS A 1 324 ? -1.299 10.780 9.927 1.00 39.59 324 CYS A O 1
ATOM 2472 N N . LEU A 1 325 ? -1.110 9.432 8.143 1.00 42.41 325 LEU A N 1
ATOM 2473 C CA . LEU A 1 325 ? -1.543 10.435 7.160 1.00 42.41 325 LEU A CA 1
ATOM 2474 C C . LEU A 1 325 ? -3.061 10.424 6.904 1.00 42.41 325 LEU A C 1
ATOM 2476 O O . LEU A 1 325 ? -3.581 11.326 6.255 1.00 42.41 325 LEU A O 1
ATOM 2480 N N . GLY A 1 326 ? -3.792 9.461 7.473 1.00 38.62 326 GLY A N 1
ATOM 2481 C CA . GLY A 1 326 ? -5.242 9.559 7.601 1.00 38.62 326 GLY A CA 1
ATOM 2482 C C . GLY A 1 326 ? -5.590 10.567 8.694 1.00 38.62 326 GLY A C 1
ATOM 2483 O O . GLY A 1 326 ? -5.292 10.341 9.868 1.00 38.62 326 GLY A O 1
ATOM 2484 N N . GLY A 1 327 ? -6.211 11.689 8.328 1.00 34.66 327 GLY A N 1
ATOM 2485 C CA . GLY A 1 327 ? -6.885 12.537 9.306 1.00 34.66 327 GLY A CA 1
ATOM 2486 C C . GLY A 1 327 ? -7.934 11.720 10.068 1.00 34.66 327 GLY A C 1
ATOM 2487 O O . GLY A 1 327 ? -8.577 10.834 9.506 1.00 34.66 327 GLY A O 1
ATOM 2488 N N . TRP A 1 328 ? -8.121 12.007 11.355 1.00 40.69 328 TRP A N 1
ATOM 2489 C CA . TRP A 1 328 ? -9.187 11.397 12.151 1.00 40.69 328 TRP A CA 1
ATOM 2490 C C . TRP A 1 328 ? -10.525 11.932 11.626 1.00 40.69 328 TRP A C 1
ATOM 2492 O O . TRP A 1 328 ? -10.943 13.031 11.989 1.00 40.69 328 TRP A O 1
ATOM 2502 N N . VAL A 1 329 ? -11.175 11.193 10.725 1.00 39.75 329 VAL A N 1
ATOM 2503 C CA . VAL A 1 329 ? -12.457 11.608 10.144 1.00 39.75 329 VAL A CA 1
ATOM 2504 C C . VAL A 1 329 ? -13.548 11.454 11.200 1.00 39.75 329 VAL A C 1
ATOM 2506 O O . VAL A 1 329 ? -13.949 10.350 11.562 1.00 39.75 329 VAL A O 1
ATOM 2509 N N . ARG A 1 330 ? -14.036 12.586 11.714 1.00 38.00 330 ARG A N 1
ATOM 2510 C CA . ARG A 1 330 ? -15.199 12.641 12.601 1.00 38.00 330 ARG A CA 1
ATOM 2511 C C . ARG A 1 330 ? -16.458 12.659 11.737 1.00 38.00 330 ARG A C 1
ATOM 2513 O O . ARG A 1 330 ? -16.710 13.643 11.052 1.00 38.00 330 ARG A O 1
ATOM 2520 N N . TRP A 1 331 ? -17.252 11.592 11.778 1.00 42.31 331 TRP A N 1
ATOM 2521 C CA . TRP A 1 331 ? -18.538 11.565 11.078 1.00 42.31 331 TRP A CA 1
ATOM 2522 C C . TRP A 1 331 ? -19.528 12.546 11.739 1.00 42.31 331 TRP A C 1
ATOM 2524 O O . TRP A 1 331 ? -19.620 12.559 12.976 1.00 42.31 331 TRP A O 1
ATOM 2534 N N . PRO A 1 332 ? -20.267 13.371 10.972 1.00 36.34 332 PRO A N 1
ATOM 2535 C CA . PRO A 1 332 ? -21.345 14.174 11.526 1.00 36.34 332 PRO A CA 1
ATOM 2536 C C . PRO A 1 332 ? -22.453 13.254 12.034 1.00 36.34 332 PRO A C 1
ATOM 2538 O O . PRO A 1 332 ? -22.849 12.283 11.393 1.00 36.34 332 PRO A O 1
ATOM 2541 N N . VAL A 1 333 ? -22.943 13.556 13.228 1.00 41.62 333 VAL A N 1
ATOM 2542 C CA . VAL A 1 333 ? -24.076 12.865 13.830 1.00 41.62 333 VAL A CA 1
ATOM 2543 C C . VAL A 1 333 ? -25.275 13.018 12.892 1.00 41.62 333 VAL A C 1
ATOM 2545 O O . VAL A 1 333 ? -25.721 14.134 12.650 1.00 41.62 333 VAL A O 1
ATOM 2548 N N . ALA A 1 334 ? -25.804 11.913 12.365 1.00 40.62 334 ALA A N 1
ATOM 2549 C CA . ALA A 1 334 ? -27.179 11.925 11.892 1.00 40.62 334 ALA A CA 1
ATOM 2550 C C . ALA A 1 334 ? -28.046 12.036 13.147 1.00 40.62 334 ALA A C 1
ATOM 2552 O O . ALA A 1 334 ? -28.152 11.077 13.916 1.00 40.62 334 ALA A O 1
ATOM 2553 N N . ASP A 1 335 ? -28.590 13.222 13.409 1.00 37.47 335 ASP A N 1
ATOM 2554 C CA . ASP A 1 335 ? -29.606 13.411 14.438 1.00 37.47 335 ASP A CA 1
ATOM 2555 C C . ASP A 1 335 ? -30.886 12.713 13.965 1.00 37.47 335 ASP A C 1
ATOM 2557 O O . ASP A 1 335 ? -31.800 13.303 13.396 1.00 37.47 335 ASP A O 1
ATOM 2561 N N . GLY A 1 336 ? -30.914 11.391 14.133 1.00 41.59 336 GLY A N 1
ATOM 2562 C CA . GLY A 1 336 ? -32.101 10.581 13.943 1.00 41.59 336 GLY A CA 1
ATOM 2563 C C . GLY A 1 336 ? -33.058 10.842 15.095 1.00 41.59 336 GLY A C 1
ATOM 2564 O O . GLY A 1 336 ? -32.992 10.168 16.122 1.00 41.59 336 GLY A O 1
ATOM 2565 N N . HIS A 1 337 ? -33.942 11.824 14.936 1.00 38.62 337 HIS A N 1
ATOM 2566 C CA . HIS A 1 337 ? -35.171 11.872 15.715 1.00 38.62 337 HIS A CA 1
ATOM 2567 C C . HIS A 1 337 ? -35.955 10.577 15.464 1.00 38.62 337 HIS A C 1
ATOM 2569 O O . HIS A 1 337 ? -36.168 10.173 14.321 1.00 38.62 337 HIS A O 1
ATOM 2575 N N . GLY A 1 338 ? -36.325 9.898 16.549 1.00 38.38 338 GLY A N 1
ATOM 2576 C CA . GLY A 1 338 ? -36.970 8.594 16.511 1.00 38.38 338 GLY A CA 1
ATOM 2577 C C . GLY A 1 338 ? -38.305 8.618 15.769 1.00 38.38 338 GLY A C 1
ATOM 2578 O O . GLY A 1 338 ? -39.262 9.239 16.219 1.00 38.38 338 GLY A O 1
ATOM 2579 N N . GLN A 1 339 ? -38.382 7.865 14.676 1.00 33.06 339 GLN A N 1
ATOM 2580 C CA . GLN A 1 339 ? -39.629 7.303 14.173 1.00 33.06 339 GLN A CA 1
ATOM 2581 C C . GLN A 1 339 ? -39.455 5.788 14.027 1.00 33.06 339 GLN A C 1
ATOM 2583 O O . GLN A 1 339 ? -38.436 5.304 13.536 1.00 33.06 339 GLN A O 1
ATOM 2588 N N . ALA A 1 340 ? -40.441 5.056 14.547 1.00 33.19 340 ALA A N 1
ATOM 2589 C CA . ALA A 1 340 ? -40.519 3.597 14.578 1.00 33.19 340 ALA A CA 1
ATOM 2590 C C . ALA A 1 340 ? -40.627 2.989 13.154 1.00 33.19 340 ALA A C 1
ATOM 2592 O O . ALA A 1 340 ? -40.901 3.713 12.195 1.00 33.19 340 ALA A O 1
ATOM 2593 N N . PRO A 1 341 ? -40.389 1.673 12.976 1.00 36.94 341 PRO A N 1
ATOM 2594 C CA . PRO A 1 341 ? -39.972 1.110 11.698 1.00 36.94 341 PRO A CA 1
ATOM 2595 C C . PRO A 1 341 ? -41.159 0.879 10.753 1.00 36.94 341 PRO A C 1
ATOM 2597 O O . PRO A 1 341 ? -41.895 -0.094 10.883 1.00 36.94 341 PRO A O 1
ATOM 2600 N N . GLY A 1 342 ? -41.304 1.749 9.755 1.00 30.48 342 GLY A N 1
ATOM 2601 C CA . GLY A 1 342 ? -42.005 1.454 8.506 1.00 30.48 342 GLY A CA 1
ATOM 2602 C C . GLY A 1 342 ? -40.978 1.211 7.401 1.00 30.48 342 GLY A C 1
ATOM 2603 O O . GLY A 1 342 ? -40.000 1.950 7.316 1.00 30.48 342 GLY A O 1
ATOM 2604 N N . HIS A 1 343 ? -41.177 0.158 6.600 1.00 41.44 343 HIS A N 1
ATOM 2605 C CA . HIS A 1 343 ? -40.330 -0.270 5.479 1.00 41.44 343 HIS A CA 1
ATOM 2606 C C . HIS A 1 343 ? -39.559 0.872 4.792 1.00 41.44 343 HIS A C 1
ATOM 2608 O O . HIS A 1 343 ? -40.112 1.607 3.977 1.00 41.44 343 HIS A O 1
ATOM 2614 N N . GLN A 1 344 ? -38.257 0.980 5.069 1.00 30.08 344 GLN A N 1
ATOM 2615 C CA . GLN A 1 344 ? -37.349 1.796 4.269 1.00 30.08 344 GLN A CA 1
ATOM 2616 C C . GLN A 1 344 ? -36.463 0.894 3.420 1.00 30.08 344 GLN A C 1
ATOM 2618 O O . GLN A 1 344 ? -35.713 0.057 3.922 1.00 30.08 344 GLN A O 1
ATOM 2623 N N . GLN A 1 345 ? -36.581 1.093 2.108 1.00 27.81 345 GLN A N 1
ATOM 2624 C CA . GLN A 1 345 ? -35.675 0.590 1.087 1.00 27.81 345 GLN A CA 1
ATOM 2625 C C . GLN A 1 345 ? -34.219 0.861 1.482 1.00 27.81 345 GLN A C 1
ATOM 2627 O O . GLN A 1 345 ? -33.890 1.952 1.956 1.00 27.81 345 GLN A O 1
ATOM 2632 N N . HIS A 1 346 ? -33.350 -0.123 1.245 1.00 26.64 346 HIS A N 1
ATOM 2633 C CA . HIS A 1 346 ? -31.902 -0.005 1.388 1.00 26.64 346 HIS A CA 1
ATOM 2634 C C . HIS A 1 346 ? -31.368 1.156 0.532 1.00 26.64 346 HIS A C 1
ATOM 2636 O O . HIS A 1 346 ? -31.008 0.982 -0.631 1.00 26.64 346 HIS A O 1
ATOM 2642 N N . LYS A 1 347 ? -31.281 2.357 1.111 1.00 23.75 347 LYS A N 1
ATOM 2643 C CA . LYS A 1 347 ? -30.438 3.422 0.574 1.00 23.75 347 LYS A CA 1
ATOM 2644 C C . LYS A 1 347 ? -28.995 3.034 0.872 1.00 23.75 347 LYS A C 1
ATOM 2646 O O . LYS A 1 347 ? -28.557 3.058 2.018 1.00 23.75 347 LYS A O 1
ATOM 2651 N N . SER A 1 348 ? -28.274 2.630 -0.170 1.00 25.03 348 SER A N 1
ATOM 2652 C CA . SER A 1 348 ? -26.818 2.518 -0.151 1.00 25.03 348 SER A CA 1
ATOM 2653 C C . SER A 1 348 ? -26.240 3.904 0.136 1.00 25.03 348 SER A C 1
ATOM 2655 O O . SER A 1 348 ? -26.182 4.750 -0.754 1.00 25.03 348 SER A O 1
ATOM 2657 N N . THR A 1 349 ? -25.862 4.163 1.385 1.00 25.12 349 THR A N 1
ATOM 2658 C CA . THR A 1 349 ? -25.238 5.426 1.782 1.00 25.12 349 THR A CA 1
ATOM 2659 C C . THR A 1 349 ? -23.805 5.456 1.257 1.00 25.12 349 THR A C 1
ATOM 2661 O O . THR A 1 349 ? -22.944 4.710 1.720 1.00 25.12 349 THR A O 1
ATOM 2664 N N . THR A 1 350 ? -23.567 6.298 0.254 1.00 25.98 350 THR A N 1
ATOM 2665 C CA . THR A 1 350 ? -22.254 6.533 -0.351 1.00 25.98 350 THR A CA 1
ATOM 2666 C C . THR A 1 350 ? -21.276 7.076 0.692 1.00 25.98 350 THR A C 1
ATOM 2668 O O . THR A 1 350 ? -21.549 8.070 1.364 1.00 25.98 350 THR A O 1
ATOM 2671 N N . VAL A 1 351 ? -20.134 6.398 0.815 1.00 29.16 351 VAL A N 1
ATOM 2672 C CA . VAL A 1 351 ? -19.001 6.754 1.676 1.00 29.16 351 VAL A CA 1
ATOM 2673 C C . VAL A 1 351 ? -18.467 8.132 1.275 1.00 29.16 351 VAL A C 1
ATOM 2675 O O . VAL A 1 351 ? -18.162 8.359 0.104 1.00 29.16 351 VAL A O 1
ATOM 2678 N N . GLN A 1 352 ? -18.353 9.049 2.241 1.00 27.45 352 GLN A N 1
ATOM 2679 C CA . GLN A 1 352 ? -17.686 10.331 2.030 1.00 27.45 352 GLN A CA 1
ATOM 2680 C C . GLN A 1 352 ? -16.187 10.076 1.824 1.00 27.45 352 GLN A C 1
ATOM 2682 O O . GLN A 1 352 ? -15.532 9.423 2.636 1.00 27.45 3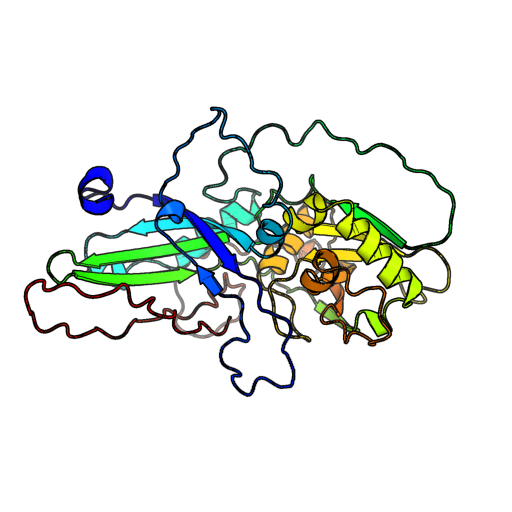52 GLN A O 1
ATOM 2687 N N . GLN A 1 353 ? -15.695 10.563 0.690 1.00 31.34 353 GLN A N 1
ATOM 2688 C CA . GLN A 1 353 ? -14.338 10.454 0.175 1.00 31.34 353 GLN A CA 1
ATOM 2689 C C . GLN A 1 353 ? -13.303 10.848 1.242 1.00 31.34 353 GLN A C 1
ATOM 2691 O O . GLN A 1 353 ? -13.215 12.008 1.642 1.00 31.34 353 GLN A O 1
ATOM 2696 N N . VAL A 1 354 ? -12.495 9.886 1.692 1.00 30.52 354 VAL A N 1
ATOM 2697 C CA . VAL A 1 354 ? -11.172 10.214 2.226 1.00 30.52 354 VAL A CA 1
ATOM 2698 C C . VAL A 1 354 ? -10.325 10.496 0.991 1.00 30.52 354 VAL A C 1
ATOM 2700 O O . VAL A 1 354 ? -10.114 9.604 0.165 1.00 30.52 354 VAL A O 1
ATOM 2703 N N . ASN A 1 355 ? -9.921 11.751 0.807 1.00 26.12 355 ASN A N 1
ATOM 2704 C CA . ASN A 1 355 ? -8.863 12.073 -0.144 1.00 26.12 355 ASN A CA 1
ATOM 2705 C C . ASN A 1 355 ? -7.578 11.469 0.430 1.00 26.12 355 ASN A C 1
ATOM 2707 O O . ASN A 1 355 ? -6.967 12.051 1.326 1.00 26.12 355 ASN A O 1
ATOM 2711 N N . LEU A 1 356 ? -7.302 10.235 0.005 1.00 31.75 356 LEU A N 1
ATOM 2712 C CA . LEU A 1 356 ? -6.062 9.502 0.234 1.00 31.75 356 LEU A CA 1
ATOM 2713 C C . LEU A 1 356 ? -4.954 10.096 -0.632 1.00 31.75 356 LEU A C 1
ATOM 2715 O O . LEU A 1 356 ? -5.239 10.342 -1.828 1.00 31.75 356 LEU A O 1
#

Organism: NCBI:txid1169539

pLDDT: mean 71.59, std 22.45, range [23.75, 95.69]